Protein AF-A0AAP2YZ82-F1 (afdb_monomer)

Nearest PDB structures (foldseek):
  2k23-assembly1_A  TM=4.916E-01  e=3.530E+00  Rattus norvegicus
  4r03-assembly1_A  TM=3.200E-01  e=7.841E-01  Parabacteroides distasonis ATCC 8503
  3u9p-assembly1_C  TM=2.708E-01  e=2.775E+00  Mus musculus
  8tzb-assembly1_A  TM=1.579E-01  e=1.614E+00  Homo sapiens

Organism: NCBI:txid2979990

Solvent-accessible surface area (backbone atoms only — not comparable to full-atom values): 15572 Å² total; per-residue (Å²): 132,84,84,90,79,89,84,81,84,83,87,86,90,86,81,90,86,86,85,87,79,83,74,78,68,72,74,74,71,82,66,80,84,70,71,86,55,89,64,74,93,76,79,73,75,61,58,70,54,87,59,41,89,72,55,66,65,91,51,67,43,82,49,52,79,75,38,61,53,40,50,38,36,25,34,83,53,99,89,50,74,44,80,75,45,61,36,30,35,37,36,40,34,60,35,51,90,89,35,97,53,97,51,52,73,68,58,60,53,42,48,45,42,78,73,64,28,36,66,68,54,79,72,82,83,38,24,31,64,36,63,90,77,72,40,75,41,66,60,73,46,51,41,19,67,52,46,69,87,48,68,72,39,44,38,39,41,29,40,79,32,96,60,26,37,28,25,33,33,26,33,40,52,47,90,72,70,65,66,42,35,64,26,38,52,50,19,30,56,50,54,53,50,41,39,45,76,71,62,25,43,59,22,73,60,53,36,44,38,71,56,44,89,45,92,37,44,88,28,42,20,24,42,34,29,62,55,74,81,85,74,78,64,86,80,74,77,77,72,82,77,74,82,81,78,77,82,83,80,83,83,80,134

pLDDT: mean 73.83, std 23.27, range [28.27, 98.25]

Foldseek 3Di:
DDDDDDDDYDDDDDDDDDDDDPPPPPDQPPQPPPPPDPPPPDDFDAPDCVQVPQDDLVDAAADCLRGQEFQFKWDADPVGIDGDAGFAAKEFQCFGPPARDRGDVVNLVVLVVVSVWDQQADDDWIWTQANVVRDTDTFDTKTWSDRYDDAQIWMWTWDDGPRMITIQIFTRHDVPPPQAQCGRVVRQVVSQVSLVVVVKHKAHLRHANVPPPDRRHPRGHMYIGDDHPPPPPVPPPPPPPDPPPDDDDDDDD

Mean predicted aligned error: 14.14 Å

Secondary structure (DSSP, 8-state):
------------------------PPPPP--S--------TTSSPPP-GGG-TT--TTS----TTTSSS--EEEEEETTEEEEEEE--EEEETT-STT------HHHHHHHHHHTT-BS-------EEEETTTTEEEEP-EEEESSSS--TT-EEEEEEEETTEEEEEEEE---SSS---HHHHHHHHHHHHHHHHHTT-EEEEEEEE-S-TTSTT--SEEEEEEPPP--S--TTS---------PPP-----

Structure (mmCIF, N/CA/C/O backbone):
data_AF-A0AAP2YZ82-F1
#
_entry.id   AF-A0AAP2YZ82-F1
#
loop_
_atom_site.group_PDB
_atom_site.id
_atom_site.type_symbol
_atom_site.label_atom_id
_atom_site.label_alt_id
_atom_site.label_comp_id
_atom_site.label_asym_id
_atom_site.label_entity_id
_atom_site.label_seq_id
_atom_site.pdbx_PDB_ins_code
_atom_site.Cartn_x
_atom_site.Cartn_y
_atom_site.Cartn_z
_atom_site.occupancy
_atom_site.B_iso_or_equiv
_atom_site.auth_seq_id
_atom_site.auth_comp_id
_atom_site.auth_asym_id
_atom_site.auth_atom_id
_atom_site.pdbx_PDB_model_num
ATOM 1 N N . MET A 1 1 ? 8.352 26.298 61.832 1.00 34.22 1 MET A N 1
ATOM 2 C CA . MET A 1 1 ? 9.002 27.552 61.393 1.00 34.22 1 MET A CA 1
ATOM 3 C C . MET A 1 1 ? 9.917 27.231 60.221 1.00 34.22 1 MET A C 1
ATOM 5 O O . MET A 1 1 ? 10.708 26.316 60.372 1.00 34.22 1 MET A O 1
ATOM 9 N N . THR A 1 2 ? 9.739 27.954 59.100 1.00 36.00 2 THR A N 1
ATOM 10 C CA . THR A 1 2 ? 10.741 28.332 58.062 1.00 36.00 2 THR A CA 1
ATOM 11 C C . THR A 1 2 ? 11.681 27.239 57.520 1.00 36.00 2 THR A C 1
ATOM 13 O O . THR A 1 2 ? 12.483 26.696 58.255 1.00 36.00 2 THR A O 1
ATOM 16 N N . GLY A 1 3 ? 11.719 26.885 56.234 1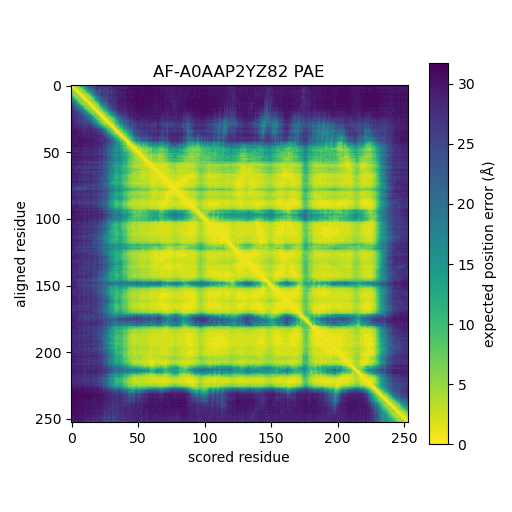.00 32.44 3 GLY A N 1
ATOM 17 C CA . GLY A 1 3 ? 11.516 27.701 55.039 1.00 32.44 3 GLY A CA 1
ATOM 18 C C . GLY A 1 3 ? 12.820 28.374 54.579 1.00 32.44 3 GLY A C 1
ATOM 19 O O . GLY A 1 3 ? 13.219 29.367 55.174 1.00 32.44 3 GLY A O 1
ATOM 20 N N . ARG A 1 4 ? 13.354 27.876 53.448 1.00 42.16 4 ARG A N 1
ATOM 21 C CA . ARG A 1 4 ? 14.239 28.524 52.447 1.00 42.16 4 ARG A CA 1
ATOM 22 C C . ARG A 1 4 ? 15.700 28.848 52.807 1.00 42.16 4 ARG A C 1
ATOM 24 O O . ARG A 1 4 ? 15.962 29.649 53.695 1.00 42.16 4 ARG A O 1
ATOM 31 N N . ARG A 1 5 ? 16.609 28.374 51.934 1.00 43.06 5 ARG A N 1
ATOM 32 C CA . ARG A 1 5 ? 17.622 29.124 51.132 1.00 43.06 5 ARG A CA 1
ATOM 33 C C . ARG A 1 5 ? 18.574 28.086 50.504 1.00 43.06 5 ARG A C 1
ATOM 35 O O . ARG A 1 5 ? 19.310 27.432 51.221 1.00 43.06 5 ARG A O 1
ATOM 42 N N . SER A 1 6 ? 18.392 27.698 49.238 1.00 43.75 6 SER A N 1
ATOM 43 C CA . SER A 1 6 ? 19.012 28.324 48.054 1.00 43.75 6 SER A CA 1
ATOM 44 C C . SER A 1 6 ? 20.484 28.658 48.270 1.00 43.75 6 SER A C 1
ATOM 46 O O . SER A 1 6 ? 20.749 29.653 48.935 1.00 43.75 6 SER A O 1
ATOM 48 N N . PHE A 1 7 ? 21.397 27.939 47.613 1.00 41.47 7 PHE A N 1
ATOM 49 C CA . PHE A 1 7 ? 22.525 28.593 46.954 1.00 41.47 7 PHE A CA 1
ATOM 50 C C . PHE A 1 7 ? 22.971 27.820 45.709 1.00 41.47 7 PHE A C 1
ATOM 52 O O . PHE A 1 7 ? 23.105 26.601 45.705 1.00 41.47 7 PHE A O 1
ATOM 59 N N . LEU A 1 8 ? 23.106 28.611 44.652 1.00 41.84 8 LEU A N 1
ATOM 60 C CA . LEU A 1 8 ? 23.559 28.307 43.310 1.00 41.84 8 LEU A CA 1
ATOM 61 C C . LEU A 1 8 ? 24.972 27.715 43.282 1.00 41.84 8 LEU A C 1
ATOM 63 O O . LEU A 1 8 ? 25.836 28.150 44.035 1.00 41.84 8 LEU A O 1
ATOM 67 N N . GLY A 1 9 ? 25.216 26.911 42.250 1.00 32.97 9 GLY A N 1
ATOM 68 C CA . GLY A 1 9 ? 26.179 27.346 41.243 1.00 32.97 9 GLY A CA 1
ATOM 69 C C . GLY A 1 9 ? 27.567 26.713 41.275 1.00 32.97 9 GLY A C 1
ATOM 70 O O . GLY A 1 9 ? 28.401 27.053 42.103 1.00 32.97 9 GLY A O 1
ATOM 71 N N . THR A 1 10 ? 27.820 25.974 40.190 1.00 36.16 10 THR A N 1
ATOM 72 C CA . THR A 1 10 ? 28.977 26.196 39.302 1.00 36.16 10 THR A CA 1
ATOM 73 C C . THR A 1 10 ? 30.220 25.320 39.518 1.00 36.16 10 THR A C 1
ATOM 75 O O . THR A 1 10 ? 31.075 25.598 40.344 1.00 36.16 10 THR A O 1
ATOM 78 N N . LEU A 1 11 ? 30.306 24.324 38.621 1.00 40.09 11 LEU A N 1
ATOM 79 C CA . LEU A 1 11 ? 31.462 23.884 37.819 1.00 40.09 11 LEU A CA 1
ATOM 80 C C . LEU A 1 11 ? 32.771 23.436 38.504 1.00 40.09 11 LEU A C 1
ATOM 82 O O . LEU A 1 11 ? 33.537 24.233 39.029 1.00 40.09 11 LEU A O 1
ATOM 86 N N . ALA A 1 12 ? 33.093 22.170 38.212 1.00 31.16 12 ALA A N 1
ATOM 87 C CA . ALA A 1 12 ? 34.272 21.732 37.448 1.00 31.16 12 ALA A CA 1
ATOM 88 C C . ALA A 1 12 ? 35.245 20.765 38.148 1.00 31.16 12 ALA A C 1
ATOM 90 O O . ALA A 1 12 ? 35.825 21.052 39.187 1.00 31.16 12 ALA A O 1
ATOM 91 N N . ALA A 1 13 ? 35.505 19.693 37.389 1.00 34.75 13 ALA A N 1
ATOM 92 C CA . ALA A 1 13 ? 36.796 19.044 37.165 1.00 34.75 13 ALA A CA 1
ATOM 93 C C . ALA A 1 13 ? 37.303 18.001 38.176 1.00 34.75 13 ALA A C 1
ATOM 95 O O . ALA A 1 13 ? 37.946 18.325 39.165 1.00 34.75 13 ALA A O 1
ATOM 96 N N . ALA A 1 14 ? 37.098 16.732 37.798 1.00 34.41 14 ALA A N 1
ATOM 97 C CA . ALA A 1 14 ? 38.060 15.614 37.744 1.00 34.41 14 ALA A CA 1
ATOM 98 C C . ALA A 1 14 ? 37.236 14.317 37.860 1.00 34.41 14 ALA A C 1
ATOM 100 O O . ALA A 1 14 ? 36.473 14.169 38.800 1.00 34.41 14 ALA A O 1
ATOM 101 N N . GLY A 1 15 ? 37.258 13.329 36.976 1.00 28.27 15 GLY A N 1
ATOM 102 C CA . GLY A 1 15 ? 38.142 12.998 35.878 1.00 28.27 15 GLY A CA 1
ATOM 103 C C . GLY A 1 15 ? 38.132 11.468 35.753 1.00 28.27 15 GLY A C 1
ATOM 104 O O . GLY A 1 15 ? 38.163 10.775 36.763 1.00 28.27 15 GLY A O 1
ATOM 105 N N . VAL A 1 16 ? 38.173 10.995 34.506 1.00 34.25 16 VAL A N 1
ATOM 106 C CA . VAL A 1 16 ? 38.742 9.708 34.064 1.00 34.25 16 VAL A CA 1
ATOM 107 C C . VAL A 1 16 ? 37.822 8.469 33.974 1.00 34.25 16 VAL A C 1
ATOM 109 O O . VAL A 1 16 ? 37.406 7.872 34.958 1.00 34.25 16 VAL A O 1
ATOM 112 N N . ALA A 1 17 ? 37.698 8.046 32.707 1.00 34.47 17 ALA A N 1
ATOM 113 C CA . ALA A 1 17 ? 37.643 6.685 32.162 1.00 34.47 17 ALA A CA 1
ATOM 114 C C . ALA A 1 17 ? 36.318 5.907 32.146 1.00 34.47 17 ALA A C 1
ATOM 116 O O . ALA A 1 17 ? 36.051 5.041 32.972 1.00 34.47 17 ALA A O 1
ATOM 117 N N . THR A 1 18 ? 35.610 6.037 31.023 1.00 36.56 18 THR A N 1
ATOM 118 C CA . THR A 1 18 ? 35.107 4.850 30.311 1.00 36.56 18 THR A CA 1
ATOM 119 C C . THR A 1 18 ? 35.173 5.115 28.808 1.00 36.56 18 THR A C 1
ATOM 121 O O . THR A 1 18 ? 34.218 5.540 28.170 1.00 36.56 18 THR A O 1
ATOM 124 N N . ALA A 1 19 ? 36.370 4.939 28.252 1.00 37.16 19 ALA A N 1
ATOM 125 C CA . ALA A 1 19 ? 36.554 4.771 26.820 1.00 37.16 19 ALA A CA 1
ATOM 126 C C . ALA A 1 19 ? 36.469 3.273 26.530 1.00 37.16 19 ALA A C 1
ATOM 128 O O . ALA A 1 19 ? 37.290 2.525 27.053 1.00 37.16 19 ALA A O 1
ATOM 129 N N . THR A 1 20 ? 35.473 2.855 25.750 1.00 38.62 20 THR A N 1
ATOM 130 C CA . THR A 1 20 ? 35.549 1.906 24.616 1.00 38.62 20 THR A CA 1
ATOM 131 C C . THR A 1 20 ? 34.175 1.289 24.382 1.00 38.62 20 THR A C 1
ATOM 133 O O . THR A 1 20 ? 33.732 0.385 25.077 1.00 38.62 20 THR A O 1
ATOM 136 N N . GLY A 1 21 ? 33.488 1.841 23.392 1.00 35.50 21 GLY A N 1
ATOM 137 C CA . GLY A 1 21 ? 32.182 1.389 22.936 1.00 35.50 21 GLY A CA 1
ATOM 138 C C . GLY A 1 21 ? 31.619 2.328 21.878 1.00 35.50 21 GLY A C 1
ATOM 139 O O . GLY A 1 21 ? 30.418 2.555 21.843 1.00 35.50 21 GLY A O 1
ATOM 140 N N . LEU A 1 22 ? 32.483 2.928 21.047 1.00 34.12 22 LEU A N 1
ATOM 141 C CA . LEU A 1 22 ? 32.038 3.461 19.765 1.00 34.12 22 LEU A CA 1
ATOM 142 C C . LEU A 1 22 ? 31.702 2.232 18.929 1.00 34.12 22 LEU A C 1
ATOM 144 O O . LEU A 1 22 ? 32.573 1.653 18.283 1.00 34.12 22 LEU A O 1
ATOM 148 N N . VAL A 1 23 ? 30.449 1.789 19.021 1.00 39.12 23 VAL A N 1
ATOM 149 C CA . VAL A 1 23 ? 29.853 1.004 17.951 1.00 39.12 23 VAL A CA 1
ATOM 150 C C . VAL A 1 23 ? 30.022 1.881 16.722 1.00 39.12 23 VAL A C 1
ATOM 152 O O . VAL A 1 23 ? 29.440 2.962 16.633 1.00 39.12 23 VAL A O 1
ATOM 155 N N . VAL A 1 24 ? 30.920 1.466 15.834 1.00 37.31 24 VAL A N 1
ATOM 156 C CA . VAL A 1 24 ? 30.952 1.964 14.467 1.00 37.31 24 VAL A CA 1
ATOM 157 C C . VAL A 1 24 ? 29.633 1.490 13.884 1.00 37.31 24 VAL A C 1
ATOM 159 O O . VAL A 1 24 ? 29.527 0.367 13.403 1.00 37.31 24 VAL A O 1
ATOM 162 N N . VAL A 1 25 ? 28.593 2.304 14.053 1.00 41.84 25 VAL A N 1
ATOM 163 C CA . VAL A 1 25 ? 27.380 2.157 13.267 1.00 41.84 25 VAL A CA 1
ATOM 164 C C . VAL A 1 25 ? 27.863 2.409 11.844 1.00 41.84 25 VAL A C 1
ATOM 166 O O . VAL A 1 25 ? 28.425 3.486 11.603 1.00 41.84 25 VAL A O 1
ATOM 169 N N . PRO A 1 26 ? 27.789 1.418 10.938 1.00 37.50 26 PRO A N 1
ATOM 170 C CA . PRO A 1 26 ? 28.090 1.679 9.545 1.00 37.50 26 PRO A CA 1
ATOM 171 C C . PRO A 1 26 ? 27.241 2.877 9.135 1.00 37.50 26 PRO A C 1
ATOM 173 O O . PRO A 1 26 ? 26.061 2.952 9.486 1.00 37.50 26 PRO A O 1
ATOM 176 N N . SER A 1 27 ? 27.862 3.855 8.477 1.00 37.25 27 SER A N 1
ATOM 177 C CA . SER A 1 27 ? 27.092 4.913 7.839 1.00 37.25 27 SER A CA 1
ATOM 178 C C . SER A 1 27 ? 25.991 4.233 7.029 1.00 37.25 27 SER A C 1
ATOM 180 O O . SER A 1 27 ? 26.299 3.238 6.360 1.00 37.25 27 SER A O 1
ATOM 182 N N . PRO A 1 28 ? 24.731 4.691 7.134 1.00 42.34 28 PRO A N 1
ATOM 183 C CA . PRO A 1 28 ? 23.692 4.151 6.280 1.00 42.34 28 PRO A CA 1
ATOM 184 C C . PRO A 1 28 ? 24.204 4.216 4.835 1.00 42.34 28 PRO A C 1
ATOM 186 O O . PRO A 1 28 ? 24.928 5.169 4.503 1.00 42.34 28 PRO A O 1
ATOM 189 N N . PRO A 1 29 ? 23.913 3.199 4.005 1.00 38.22 29 PRO A N 1
ATOM 190 C CA . PRO A 1 29 ? 24.170 3.321 2.578 1.00 38.22 29 PRO A CA 1
ATOM 191 C C . PRO A 1 29 ? 23.594 4.658 2.108 1.00 38.22 29 PRO A C 1
ATOM 193 O O . PRO A 1 29 ? 22.609 5.138 2.676 1.00 38.22 29 PRO 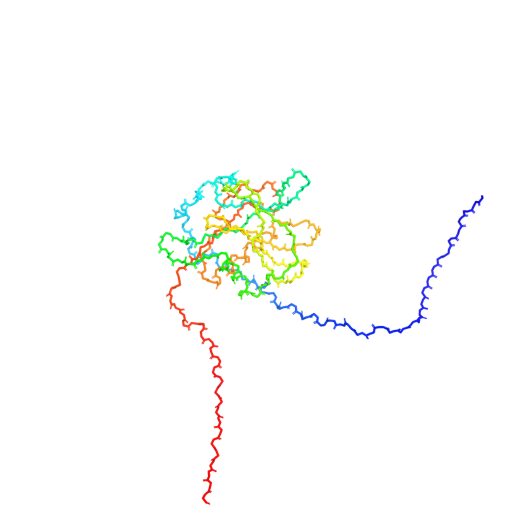A O 1
ATOM 196 N N . GLU A 1 30 ? 24.240 5.292 1.128 1.00 35.28 30 GLU A N 1
ATOM 197 C CA . GLU A 1 30 ? 23.652 6.471 0.497 1.00 35.28 30 GLU A CA 1
ATOM 198 C C . GLU A 1 30 ? 22.216 6.106 0.129 1.00 35.28 30 GLU A C 1
ATOM 200 O O . GLU A 1 30 ? 22.001 5.155 -0.626 1.00 35.28 30 GLU A O 1
ATOM 205 N N . SER A 1 31 ? 21.244 6.788 0.748 1.00 40.78 31 SER A N 1
ATOM 206 C CA . SER A 1 31 ? 19.843 6.556 0.438 1.00 40.78 31 SER A CA 1
ATOM 207 C C . SER A 1 31 ? 19.713 6.631 -1.080 1.00 40.78 31 SER A C 1
ATOM 209 O O . SER A 1 31 ? 20.159 7.625 -1.667 1.00 40.78 31 SER A O 1
ATOM 211 N N . PRO A 1 32 ? 19.056 5.666 -1.742 1.00 39.53 32 PRO A N 1
ATOM 212 C CA . PRO A 1 32 ? 18.717 5.822 -3.153 1.00 39.53 32 PRO A CA 1
ATOM 213 C C . PRO A 1 32 ? 17.815 7.055 -3.391 1.00 39.53 32 PRO A C 1
ATOM 215 O O . PRO A 1 32 ? 17.584 7.468 -4.525 1.00 39.53 32 PRO A O 1
ATOM 218 N N . ALA A 1 33 ? 17.373 7.736 -2.328 1.00 42.00 33 ALA A N 1
ATOM 219 C CA . ALA A 1 33 ? 16.713 9.031 -2.327 1.00 42.00 33 ALA A CA 1
ATOM 220 C C . ALA A 1 33 ? 17.620 10.220 -2.724 1.00 42.00 33 ALA A C 1
ATOM 222 O O . ALA A 1 33 ? 17.626 11.274 -2.094 1.00 42.00 33 ALA A O 1
ATOM 223 N N . THR A 1 34 ? 18.311 10.125 -3.853 1.00 38.09 34 THR A N 1
ATOM 224 C CA . THR A 1 34 ? 18.310 11.251 -4.791 1.00 38.09 34 THR A CA 1
ATOM 225 C C . THR A 1 34 ? 17.826 10.740 -6.137 1.00 38.09 34 THR A C 1
ATOM 227 O O . THR A 1 34 ? 18.507 10.835 -7.150 1.00 38.09 34 THR A O 1
ATOM 230 N N . VAL A 1 35 ? 16.566 10.305 -6.179 1.00 40.91 35 VAL A N 1
ATOM 231 C CA . VAL A 1 35 ? 15.755 10.520 -7.381 1.00 40.91 35 VAL A CA 1
ATOM 232 C C . VAL A 1 35 ? 15.487 12.033 -7.471 1.00 40.91 35 VAL A C 1
ATOM 234 O O . VAL A 1 35 ? 14.369 12.503 -7.300 1.00 40.91 35 VAL A O 1
ATOM 237 N N . SER A 1 36 ? 16.547 12.828 -7.693 1.00 33.84 36 SER A N 1
ATOM 238 C CA . SER A 1 36 ? 16.452 14.121 -8.382 1.00 33.84 36 SER A CA 1
ATOM 239 C C . SER A 1 36 ? 16.332 13.797 -9.862 1.00 33.84 36 SER A C 1
ATOM 241 O O . SER A 1 36 ? 17.226 14.040 -10.664 1.00 33.84 36 SER A O 1
ATOM 243 N N . GLY A 1 37 ? 15.241 13.130 -10.195 1.00 34.59 37 GLY A N 1
ATOM 244 C CA . GLY A 1 37 ? 14.858 12.817 -11.546 1.00 34.59 37 GLY A CA 1
ATOM 245 C C . GLY A 1 37 ? 13.442 13.308 -11.658 1.00 34.59 37 GLY A C 1
ATOM 246 O O . GLY A 1 37 ? 12.531 12.699 -11.104 1.00 34.59 37 GLY A O 1
ATOM 247 N N . THR A 1 38 ? 13.269 14.426 -12.352 1.00 35.91 38 THR A N 1
ATOM 248 C CA . THR A 1 38 ? 12.054 14.710 -13.108 1.00 35.91 38 THR A CA 1
ATOM 249 C C . THR A 1 38 ? 11.862 13.487 -14.002 1.00 35.91 38 THR A C 1
ATOM 251 O O . THR A 1 38 ? 12.434 13.400 -15.084 1.00 35.91 38 THR A O 1
ATOM 254 N N . THR A 1 39 ? 11.240 12.447 -13.452 1.00 43.47 39 THR A N 1
ATOM 255 C CA . THR A 1 39 ? 11.056 11.186 -14.152 1.00 43.47 39 THR A CA 1
ATOM 256 C C . THR A 1 39 ? 9.948 11.507 -15.121 1.00 43.47 39 THR A C 1
ATOM 258 O O . THR A 1 39 ? 8.834 11.797 -14.685 1.00 43.47 39 THR A O 1
ATOM 261 N N . ASP A 1 40 ? 10.333 11.612 -16.388 1.00 43.56 40 ASP A N 1
ATOM 262 C CA . ASP A 1 40 ? 9.475 11.927 -17.518 1.00 43.56 40 ASP A CA 1
ATOM 263 C C . ASP A 1 40 ? 8.123 11.231 -17.322 1.00 43.56 40 ASP A C 1
ATOM 265 O O . ASP A 1 40 ? 8.051 10.007 -17.212 1.00 43.56 40 ASP A O 1
ATOM 269 N N . GLU A 1 41 ? 7.069 12.023 -17.147 1.00 47.94 41 GLU A N 1
ATOM 270 C CA . GLU A 1 41 ? 5.784 11.615 -16.563 1.00 47.94 41 GLU A CA 1
ATOM 271 C C . GLU A 1 41 ? 4.977 10.662 -17.475 1.00 47.94 41 GLU A C 1
ATOM 273 O O . GLU A 1 41 ? 3.798 10.435 -17.240 1.00 47.94 41 GLU A O 1
ATOM 278 N N . SER A 1 42 ? 5.566 10.146 -18.560 1.00 46.91 42 SER A N 1
ATOM 279 C CA . SER A 1 42 ? 4.797 9.857 -19.773 1.00 46.91 42 SER A CA 1
ATOM 280 C C . SER A 1 42 ? 5.318 8.728 -20.680 1.00 46.91 42 SER A C 1
ATOM 282 O O . SER A 1 42 ? 4.914 8.691 -21.843 1.00 46.91 42 SER A O 1
ATOM 284 N N . THR A 1 43 ? 6.195 7.817 -20.248 1.00 48.16 43 THR A N 1
ATOM 285 C CA . THR A 1 43 ? 6.675 6.761 -21.178 1.00 48.16 43 THR A CA 1
ATOM 286 C C . THR A 1 43 ? 6.079 5.373 -20.980 1.00 48.16 43 THR A C 1
ATOM 288 O O . THR A 1 43 ? 5.894 4.690 -21.986 1.00 48.16 43 THR A O 1
ATOM 291 N N . ASP A 1 44 ? 5.670 4.993 -19.770 1.00 52.97 44 ASP A N 1
ATOM 292 C CA . ASP A 1 44 ? 4.971 3.719 -19.579 1.00 52.97 44 ASP A CA 1
ATOM 293 C C . ASP A 1 44 ? 3.461 3.915 -19.756 1.00 52.97 44 ASP A C 1
ATOM 295 O O . ASP A 1 44 ? 2.885 4.810 -19.124 1.00 52.97 44 ASP A O 1
ATOM 299 N N . PRO A 1 45 ? 2.794 3.125 -20.620 1.00 56.19 45 PRO A N 1
ATOM 300 C CA . PRO A 1 45 ? 1.345 3.176 -20.715 1.00 56.19 45 PRO A CA 1
ATOM 301 C C . PRO A 1 45 ? 0.749 2.847 -19.336 1.00 56.19 45 PR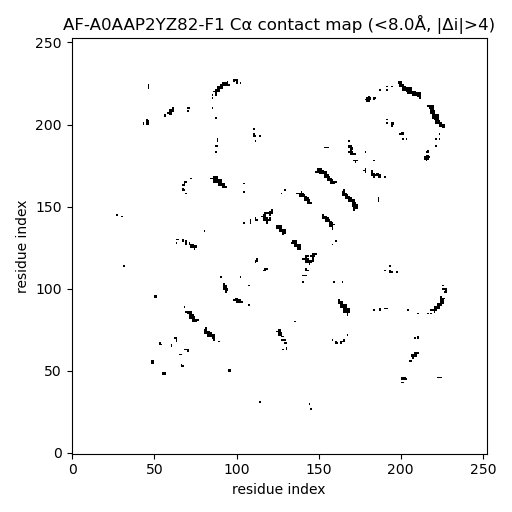O A C 1
ATOM 303 O O . PRO A 1 45 ? 1.202 1.894 -18.694 1.00 56.19 45 PRO A O 1
ATOM 306 N N . PRO A 1 46 ? -0.240 3.626 -18.856 1.00 63.56 46 PRO A N 1
ATOM 307 C CA . PRO A 1 46 ? -0.920 3.297 -17.616 1.00 63.56 46 PRO A CA 1
ATOM 308 C C . PRO A 1 46 ? -1.523 1.907 -17.759 1.00 63.56 46 PRO A C 1
ATOM 310 O O . PRO A 1 46 ? -1.987 1.522 -18.836 1.00 63.56 46 PRO A O 1
ATOM 313 N N . VAL A 1 47 ? -1.517 1.160 -16.667 1.00 68.69 47 VAL A N 1
ATOM 314 C CA . VAL A 1 47 ? -2.175 -0.128 -16.646 1.00 68.69 47 VAL A CA 1
ATOM 315 C C . VAL A 1 47 ? -3.674 0.032 -16.851 1.00 68.69 47 VAL A C 1
ATOM 317 O O . VAL A 1 47 ? -4.305 0.871 -16.200 1.00 68.69 47 VAL A O 1
ATOM 320 N N . ASP A 1 48 ? -4.214 -0.733 -17.804 1.00 72.00 48 ASP A N 1
ATOM 321 C CA . ASP A 1 48 ? -5.625 -0.678 -18.174 1.00 72.00 48 ASP A CA 1
ATOM 322 C C . ASP A 1 48 ? -6.470 -1.321 -17.076 1.00 72.00 48 ASP A C 1
ATOM 324 O O . ASP A 1 48 ? -6.609 -2.539 -16.981 1.00 72.00 48 ASP A O 1
ATOM 328 N N . LEU A 1 49 ? -7.041 -0.470 -16.226 1.00 73.38 49 LEU A N 1
ATOM 329 C CA . LEU A 1 49 ? -7.876 -0.888 -15.107 1.00 73.38 49 LEU A CA 1
ATOM 330 C C . LEU A 1 49 ? -9.177 -1.578 -15.537 1.00 73.38 49 LEU A C 1
ATOM 332 O O . LEU A 1 49 ? -9.840 -2.162 -14.685 1.00 73.38 49 LEU A O 1
ATOM 336 N N . ALA A 1 50 ? -9.538 -1.567 -16.827 1.00 69.81 50 ALA A N 1
ATOM 337 C CA . ALA A 1 50 ? -10.690 -2.314 -17.326 1.00 69.81 50 ALA A CA 1
ATOM 338 C C . ALA A 1 50 ? -10.548 -3.836 -17.134 1.00 69.81 50 ALA A C 1
ATOM 340 O O . ALA A 1 50 ? -11.559 -4.524 -16.987 1.00 69.81 50 ALA A O 1
ATOM 341 N N . ASP A 1 51 ? -9.315 -4.348 -17.082 1.00 67.81 51 ASP A N 1
ATOM 342 C CA . ASP A 1 51 ? -9.039 -5.776 -16.882 1.00 67.81 51 ASP A CA 1
ATOM 343 C C . ASP A 1 51 ? -9.041 -6.185 -15.398 1.00 67.81 51 ASP A C 1
ATOM 345 O O . ASP A 1 51 ? -8.992 -7.372 -15.059 1.00 67.81 51 ASP A O 1
ATOM 349 N N . ALA A 1 52 ? -9.149 -5.216 -14.485 1.00 73.31 52 ALA A N 1
ATOM 350 C CA . ALA A 1 52 ? -9.191 -5.457 -13.052 1.00 73.31 52 ALA A CA 1
ATOM 351 C C . ALA A 1 52 ? -10.575 -5.959 -12.609 1.00 73.31 52 ALA A C 1
ATOM 353 O O . ALA A 1 52 ? -11.398 -5.217 -12.084 1.00 73.31 52 ALA A O 1
ATOM 354 N N . SER A 1 53 ? -10.843 -7.256 -12.775 1.00 72.12 53 SER A N 1
ATOM 355 C CA . SER A 1 53 ? -12.151 -7.850 -12.424 1.00 72.12 53 SER A CA 1
ATOM 356 C C . SER A 1 53 ? -12.572 -7.702 -10.948 1.00 72.12 53 SER A C 1
ATOM 358 O O . SER A 1 53 ? -13.736 -7.928 -10.614 1.00 72.12 53 SER A O 1
ATOM 360 N N . TRP A 1 54 ? -11.643 -7.322 -10.069 1.00 74.12 54 TRP A N 1
ATOM 361 C CA . TRP A 1 54 ? -11.838 -7.174 -8.628 1.00 74.12 54 TRP A CA 1
ATOM 362 C C . TRP A 1 54 ? -12.266 -5.762 -8.187 1.00 74.12 54 TRP A C 1
ATOM 364 O O . TRP A 1 54 ? -12.616 -5.598 -7.016 1.00 74.12 54 TRP A O 1
ATOM 374 N N . PHE A 1 55 ? -12.288 -4.753 -9.075 1.00 79.06 55 PHE A N 1
ATOM 375 C CA . PHE A 1 55 ? -12.821 -3.422 -8.746 1.00 79.06 55 PHE A CA 1
ATOM 376 C C . PHE A 1 55 ? -13.266 -2.602 -9.973 1.00 79.06 55 PHE A C 1
ATOM 378 O O . PHE A 1 55 ? -12.783 -2.791 -11.081 1.00 79.06 55 PHE A O 1
ATOM 385 N N . ASP A 1 56 ? -14.178 -1.647 -9.764 1.00 80.75 56 ASP A N 1
ATOM 386 C CA . ASP A 1 56 ? -14.574 -0.663 -10.780 1.00 80.75 56 ASP A CA 1
ATOM 387 C C . ASP A 1 56 ? -13.786 0.637 -10.582 1.00 80.75 56 ASP A C 1
ATOM 389 O O . ASP A 1 56 ? -14.092 1.432 -9.695 1.00 80.75 56 ASP A O 1
ATOM 393 N N . ALA A 1 57 ? -12.783 0.871 -11.431 1.00 75.69 57 ALA A N 1
ATOM 394 C CA . ALA A 1 57 ? -11.937 2.064 -11.374 1.00 75.69 57 ALA A CA 1
ATOM 395 C C . ALA A 1 57 ? -12.664 3.385 -11.674 1.00 75.69 57 ALA A C 1
ATOM 397 O O . ALA A 1 57 ? -12.083 4.457 -11.512 1.00 75.69 57 ALA A O 1
ATOM 398 N N . THR A 1 58 ? -13.915 3.342 -12.142 1.00 79.88 58 THR A N 1
ATOM 399 C CA . THR A 1 58 ? -14.679 4.552 -12.471 1.00 79.88 58 THR A CA 1
ATOM 400 C C . THR A 1 58 ? -15.411 5.149 -11.274 1.00 79.88 58 THR A C 1
ATOM 402 O O . THR A 1 58 ? -15.914 6.271 -11.377 1.00 79.88 58 THR A O 1
ATOM 405 N N . GLN A 1 59 ? -15.497 4.418 -10.159 1.00 85.38 59 GLN A N 1
ATOM 406 C CA . GLN A 1 59 ? -16.198 4.843 -8.952 1.00 85.38 59 GLN A CA 1
ATOM 407 C C . GLN A 1 59 ? -15.250 4.865 -7.746 1.00 85.38 59 GLN A C 1
ATOM 409 O O . GLN A 1 59 ? -14.394 3.988 -7.626 1.00 85.38 59 GLN A O 1
ATOM 414 N N . PRO A 1 60 ? -15.417 5.822 -6.817 1.00 88.62 60 PRO A N 1
ATOM 415 C CA . PRO A 1 60 ? -14.704 5.791 -5.549 1.00 88.62 60 PRO A CA 1
ATOM 416 C C . PRO A 1 60 ? -15.054 4.545 -4.732 1.00 88.62 60 PRO A C 1
ATOM 418 O O . PRO A 1 60 ? -16.212 4.117 -4.681 1.00 88.62 60 PRO A O 1
ATOM 421 N N . ILE A 1 61 ? -14.065 4.005 -4.027 1.00 90.19 61 ILE A N 1
ATOM 422 C CA . ILE A 1 61 ? -14.245 2.901 -3.089 1.00 90.19 61 ILE A CA 1
ATOM 423 C C . ILE A 1 61 ? -14.576 3.500 -1.723 1.00 90.19 61 ILE A C 1
ATOM 425 O O . ILE A 1 61 ? -13.694 3.891 -0.965 1.00 90.19 61 ILE A O 1
ATOM 429 N N . THR A 1 62 ? -15.867 3.575 -1.403 1.00 89.62 62 THR A N 1
ATOM 430 C CA . THR A 1 62 ? -16.365 4.210 -0.169 1.00 89.62 62 THR A CA 1
ATOM 431 C C . THR A 1 62 ? -16.578 3.233 0.989 1.00 89.62 62 THR A C 1
ATOM 433 O O . THR A 1 62 ? -16.963 3.652 2.082 1.00 89.62 62 THR A O 1
ATOM 436 N N . ASP A 1 63 ? -16.360 1.936 0.768 1.00 89.19 63 ASP A N 1
ATOM 437 C CA . ASP A 1 63 ? -16.642 0.860 1.721 1.00 89.19 63 ASP A CA 1
ATOM 438 C C . ASP A 1 63 ? -15.555 -0.226 1.640 1.00 89.19 63 ASP A C 1
ATOM 440 O O . ASP A 1 63 ? -15.235 -0.697 0.549 1.00 89.19 63 ASP A O 1
ATOM 444 N N . GLU A 1 64 ? -14.975 -0.608 2.784 1.00 88.56 64 GLU A N 1
ATOM 445 C CA . GLU A 1 64 ? -13.955 -1.671 2.851 1.00 88.56 64 GLU A CA 1
ATOM 446 C C . GLU A 1 64 ? -14.561 -3.058 2.587 1.00 88.56 64 GLU A C 1
ATOM 448 O O . GLU A 1 64 ? -13.854 -3.963 2.157 1.00 88.56 64 GLU A O 1
ATOM 453 N N . ASP A 1 65 ? -15.879 -3.219 2.744 1.00 92.12 65 ASP A N 1
ATOM 454 C CA . ASP A 1 65 ? -16.574 -4.467 2.419 1.00 92.12 65 ASP A CA 1
ATOM 455 C C . ASP A 1 65 ? -16.861 -4.629 0.919 1.00 92.12 65 ASP A C 1
ATOM 457 O O . ASP A 1 65 ? -17.351 -5.679 0.495 1.00 92.12 65 ASP A O 1
ATOM 461 N N . ALA A 1 66 ? -16.592 -3.611 0.093 1.00 89.44 66 ALA A N 1
ATOM 462 C CA . ALA A 1 66 ? -16.893 -3.644 -1.339 1.00 89.44 66 ALA A CA 1
ATOM 463 C C . ALA A 1 66 ? -15.781 -4.294 -2.176 1.00 89.44 66 ALA A C 1
ATOM 465 O O . ALA A 1 66 ? -16.068 -4.912 -3.204 1.00 89.44 66 ALA A O 1
ATOM 466 N N . THR A 1 67 ? -14.527 -4.185 -1.737 1.00 92.31 67 THR A N 1
ATOM 467 C CA . THR A 1 67 ? -13.339 -4.570 -2.517 1.00 92.31 67 THR A CA 1
ATOM 468 C C . THR A 1 67 ? -12.337 -5.316 -1.644 1.00 92.31 67 THR A C 1
ATOM 470 O O . THR A 1 67 ? -12.352 -5.113 -0.435 1.00 92.31 67 THR A O 1
ATOM 473 N N . PRO A 1 68 ? -11.429 -6.121 -2.216 1.00 93.88 68 PRO A N 1
ATOM 474 C CA . PRO A 1 68 ? -10.343 -6.733 -1.445 1.00 93.88 68 PRO A CA 1
ATOM 475 C C . PRO A 1 68 ? -9.256 -5.730 -1.004 1.00 93.88 68 PRO A C 1
ATOM 477 O O . PRO A 1 68 ? -8.277 -6.107 -0.370 1.00 93.88 68 PRO A O 1
ATOM 480 N N . ILE A 1 69 ? -9.390 -4.445 -1.344 1.00 94.12 69 ILE A N 1
ATOM 481 C CA . ILE A 1 69 ? -8.434 -3.405 -0.964 1.00 94.12 69 ILE A CA 1
ATOM 482 C C . ILE A 1 69 ? -8.727 -2.935 0.462 1.00 94.12 69 ILE A C 1
ATOM 484 O O . ILE A 1 69 ? -9.830 -2.468 0.754 1.00 94.12 69 ILE A O 1
ATOM 488 N N . ALA A 1 70 ? -7.716 -2.948 1.328 1.00 94.12 70 ALA A N 1
ATOM 489 C CA . ALA A 1 70 ? -7.789 -2.213 2.584 1.00 94.12 70 ALA A CA 1
ATOM 490 C C . ALA A 1 70 ? -7.800 -0.704 2.299 1.00 94.12 70 ALA A C 1
ATOM 492 O O . ALA A 1 70 ? -6.934 -0.203 1.585 1.00 94.12 70 ALA A O 1
ATOM 493 N N . ARG A 1 71 ? -8.737 0.061 2.869 1.00 92.75 71 ARG A N 1
ATOM 494 C CA . ARG A 1 71 ? -8.749 1.526 2.685 1.00 92.75 71 ARG A CA 1
ATOM 495 C C . ARG A 1 71 ? -7.868 2.218 3.713 1.00 92.75 71 ARG A C 1
ATOM 497 O O . ARG A 1 71 ? -7.252 3.243 3.405 1.00 92.75 71 ARG A O 1
ATOM 504 N N . TYR A 1 72 ? -7.794 1.654 4.918 1.00 92.81 72 TYR A N 1
ATOM 505 C CA . TYR A 1 72 ? -7.001 2.188 6.016 1.00 92.81 72 TYR A CA 1
ATOM 506 C C . TYR A 1 72 ? -6.133 1.140 6.706 1.00 92.81 72 TYR A C 1
ATOM 508 O O . TYR A 1 72 ? -6.468 -0.033 6.849 1.00 92.81 72 TYR A O 1
ATOM 516 N N . GLN A 1 73 ? -5.043 1.645 7.264 1.00 92.94 73 GLN A N 1
ATOM 517 C CA . GLN A 1 73 ? -4.322 1.034 8.358 1.00 92.94 73 GLN A CA 1
ATOM 518 C C . GLN A 1 73 ? -4.980 1.400 9.694 1.00 92.94 73 GLN A C 1
ATOM 520 O O . GLN A 1 73 ? -5.171 2.578 10.014 1.00 92.94 73 GLN A O 1
ATOM 525 N N . TYR A 1 74 ? -5.175 0.407 10.550 1.00 94.44 74 TYR A N 1
ATOM 526 C CA . TYR A 1 74 ? -5.779 0.527 11.868 1.00 94.44 74 TYR A CA 1
ATOM 527 C C . TYR A 1 74 ? -4.790 0.253 13.003 1.00 94.44 74 TYR A C 1
ATOM 529 O O . TYR A 1 74 ? -3.864 -0.555 12.891 1.00 94.44 74 TYR A O 1
ATOM 537 N N . LYS A 1 75 ? -5.027 0.892 14.150 1.00 94.94 75 LYS A N 1
ATOM 538 C CA . LYS A 1 75 ? -4.444 0.501 15.444 1.00 94.94 75 LYS A CA 1
ATOM 539 C C . LYS A 1 75 ? -5.535 -0.098 16.327 1.00 94.94 75 LYS A C 1
ATOM 541 O O . LYS A 1 75 ? -6.673 0.365 16.297 1.00 94.94 75 LYS A O 1
ATOM 546 N N . ALA A 1 76 ? -5.170 -1.068 17.157 1.00 95.62 76 ALA A N 1
ATOM 547 C CA . ALA A 1 76 ? -6.048 -1.535 18.222 1.00 95.62 76 ALA A CA 1
ATOM 548 C C . ALA A 1 76 ? -6.160 -0.475 19.333 1.00 95.62 76 ALA A C 1
ATOM 550 O O . ALA A 1 76 ? -5.185 0.205 19.668 1.00 95.62 76 ALA A O 1
ATOM 551 N N . THR A 1 77 ? -7.343 -0.361 19.920 1.00 95.81 77 THR A N 1
ATOM 552 C CA . THR A 1 77 ? -7.654 0.474 21.083 1.00 95.81 77 THR A CA 1
ATOM 553 C C . THR A 1 77 ? -8.372 -0.355 22.143 1.00 95.81 77 THR A C 1
ATOM 555 O O . THR A 1 77 ? -8.691 -1.523 21.929 1.00 95.81 77 THR A O 1
ATOM 558 N N . GLU A 1 78 ? -8.647 0.234 23.307 1.00 94.62 78 GLU A N 1
ATOM 559 C CA . GLU A 1 78 ? -9.381 -0.455 24.379 1.00 94.62 78 GLU A CA 1
ATOM 560 C C . GLU A 1 78 ? -10.795 -0.890 23.956 1.00 94.62 78 GLU A C 1
ATOM 562 O O . GLU A 1 7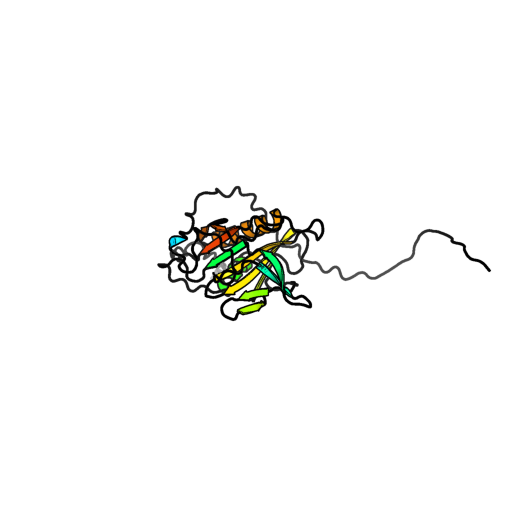8 ? -11.347 -1.828 24.529 1.00 94.62 78 GLU A O 1
ATOM 567 N N . THR A 1 79 ? -11.384 -0.219 22.962 1.00 93.75 79 THR A N 1
ATOM 568 C CA . THR A 1 79 ? -12.775 -0.428 22.540 1.00 93.75 79 THR A CA 1
ATOM 569 C C . THR A 1 79 ? -12.918 -0.973 21.120 1.00 93.75 79 THR A C 1
ATOM 571 O O . THR A 1 79 ? -14.046 -1.124 20.658 1.00 93.75 79 THR A O 1
ATOM 574 N N . GLY A 1 80 ? -11.820 -1.250 20.412 1.00 95.50 80 GLY A N 1
ATOM 575 C CA . GLY A 1 80 ? -11.867 -1.757 19.041 1.00 95.50 80 GLY A CA 1
ATOM 576 C C . GLY A 1 80 ? -10.653 -1.346 18.221 1.00 95.50 80 GLY A C 1
ATOM 577 O O . GLY A 1 80 ? -9.519 -1.533 18.653 1.00 95.50 80 GLY A O 1
ATOM 578 N N . TYR A 1 81 ? -10.901 -0.801 17.033 1.00 96.00 81 TYR A N 1
ATOM 579 C CA . TYR A 1 81 ? -9.873 -0.381 16.088 1.00 96.00 81 TYR A CA 1
ATOM 580 C C . TYR A 1 81 ? -10.166 1.034 15.593 1.00 96.00 81 TYR A C 1
ATOM 582 O O . TYR A 1 81 ? -11.322 1.409 15.412 1.00 96.00 81 TYR A O 1
ATOM 590 N N . GLU A 1 82 ? -9.115 1.826 15.402 1.00 93.06 82 GLU A N 1
ATOM 591 C CA . GLU A 1 82 ? -9.205 3.198 14.891 1.00 93.06 82 GLU A CA 1
ATOM 592 C C . GLU A 1 82 ? -8.334 3.349 13.640 1.00 93.06 82 GLU A C 1
ATOM 594 O O . GLU A 1 82 ? -7.180 2.896 13.673 1.00 93.06 82 GLU A O 1
ATOM 599 N N . PRO A 1 83 ? -8.835 3.994 12.569 1.00 90.94 83 PRO A N 1
ATOM 600 C CA . PRO A 1 83 ? -8.037 4.271 11.382 1.00 90.94 83 PRO A CA 1
ATOM 601 C C . PRO A 1 83 ? -6.917 5.256 11.730 1.00 90.94 83 PRO A C 1
ATOM 603 O O . PRO A 1 83 ? -7.095 6.186 12.521 1.00 90.94 83 PRO A O 1
ATOM 606 N N . THR A 1 84 ? -5.738 5.027 11.160 1.00 86.38 84 THR A N 1
ATOM 607 C CA . THR A 1 84 ? -4.513 5.781 11.475 1.00 86.38 84 THR A CA 1
ATOM 608 C C . THR A 1 84 ? -3.822 6.369 10.264 1.00 86.38 84 THR A C 1
ATOM 610 O O . THR A 1 84 ? -3.235 7.434 10.386 1.00 86.38 84 THR A O 1
ATOM 613 N N . ALA A 1 85 ? -3.846 5.662 9.142 1.00 87.12 85 ALA A N 1
ATOM 614 C CA . ALA A 1 85 ? -3.185 6.065 7.914 1.00 87.12 85 ALA A CA 1
ATOM 615 C C . ALA A 1 85 ? -3.920 5.426 6.733 1.00 87.12 85 ALA A C 1
ATOM 617 O O . ALA A 1 85 ? -4.481 4.340 6.902 1.00 87.12 85 ALA A O 1
ATOM 618 N N . PRO A 1 86 ? -3.926 6.056 5.557 1.00 89.69 86 PRO A N 1
ATOM 619 C CA . PRO A 1 86 ? -4.483 5.456 4.353 1.00 89.69 86 PRO A CA 1
ATOM 620 C C . PRO A 1 86 ? -3.560 4.383 3.774 1.00 89.69 86 PRO A C 1
ATOM 622 O O . PRO A 1 86 ? -2.341 4.412 3.962 1.00 89.69 86 PRO A O 1
ATOM 625 N N . ILE A 1 87 ? -4.150 3.492 2.987 1.00 94.19 87 ILE A N 1
ATOM 626 C CA . ILE A 1 87 ? -3.429 2.762 1.943 1.00 94.19 87 ILE A CA 1
ATOM 627 C C . ILE A 1 87 ? -3.241 3.693 0.741 1.00 94.19 87 ILE A C 1
ATOM 629 O O . ILE A 1 87 ? -4.130 4.479 0.416 1.00 94.19 87 ILE A O 1
ATOM 633 N N . ASN A 1 88 ? -2.074 3.637 0.098 1.00 94.62 88 ASN A N 1
ATOM 634 C CA . ASN A 1 88 ? -1.725 4.520 -1.022 1.00 94.62 88 ASN A CA 1
ATOM 635 C C . ASN A 1 88 ? -1.023 3.806 -2.189 1.00 94.62 88 ASN A C 1
ATOM 637 O O . ASN A 1 88 ? -0.746 4.436 -3.213 1.00 94.62 88 ASN A O 1
ATOM 641 N N . VAL A 1 89 ? -0.776 2.500 -2.076 1.00 96.62 89 VAL A N 1
ATOM 642 C CA . VAL A 1 89 ? -0.341 1.638 -3.180 1.00 96.62 89 VAL A CA 1
ATOM 643 C C . VAL A 1 89 ? -1.105 0.315 -3.101 1.00 96.62 89 VAL A C 1
ATOM 645 O O . VAL A 1 89 ? -1.287 -0.239 -2.021 1.00 96.62 89 VAL A O 1
ATOM 648 N N . VAL A 1 90 ? -1.561 -0.185 -4.245 1.00 95.81 90 VAL A N 1
ATOM 649 C CA . VAL A 1 90 ? -2.286 -1.450 -4.386 1.00 95.81 90 VAL A CA 1
ATOM 650 C C . VAL A 1 90 ? -1.612 -2.275 -5.468 1.00 95.81 90 VAL A C 1
ATOM 652 O O . VAL A 1 90 ? -1.395 -1.792 -6.577 1.00 95.81 90 VAL A O 1
ATOM 655 N N . VAL A 1 91 ? -1.288 -3.521 -5.155 1.00 94.62 91 VAL A N 1
ATOM 656 C CA . VAL A 1 91 ? -0.645 -4.454 -6.078 1.00 94.62 91 VAL A CA 1
ATOM 657 C C . VAL A 1 91 ? -1.594 -5.611 -6.331 1.00 94.62 91 VAL A C 1
ATOM 659 O O . VAL A 1 91 ? -2.075 -6.217 -5.382 1.00 94.62 91 VAL A O 1
ATOM 662 N N . SER A 1 92 ? -1.868 -5.943 -7.588 1.00 91.75 92 SER A N 1
ATOM 663 C CA . SER A 1 92 ? -2.655 -7.141 -7.905 1.00 91.75 92 SER A CA 1
ATOM 664 C C . SER A 1 92 ? -1.737 -8.260 -8.371 1.00 91.75 92 SER A C 1
ATOM 666 O O . SER A 1 92 ? -0.970 -8.081 -9.317 1.00 91.75 92 SER A O 1
ATOM 668 N N . LEU A 1 93 ? -1.834 -9.406 -7.702 1.00 88.75 93 LEU A N 1
ATOM 669 C CA . LEU A 1 93 ? -0.922 -10.537 -7.866 1.00 88.75 93 LEU A CA 1
ATOM 670 C C . LEU A 1 93 ? -1.175 -11.328 -9.155 1.00 88.75 93 LEU A C 1
ATOM 672 O O . LEU A 1 93 ? -0.251 -11.899 -9.714 1.00 88.75 93 LEU A O 1
ATOM 676 N N . ALA A 1 94 ? -2.405 -11.303 -9.672 1.00 79.69 94 ALA A N 1
ATOM 677 C CA . ALA A 1 94 ? -2.789 -12.050 -10.871 1.00 79.69 94 ALA A CA 1
ATOM 678 C C . ALA A 1 94 ? -2.324 -11.418 -12.202 1.00 79.69 94 ALA A C 1
ATOM 680 O O . ALA A 1 94 ? -2.552 -12.008 -13.252 1.00 79.69 94 ALA A O 1
ATOM 681 N N . GLY A 1 95 ? -1.720 -10.220 -12.178 1.00 70.12 95 GLY A N 1
ATOM 682 C CA . GLY A 1 95 ? -1.430 -9.451 -13.395 1.00 70.12 95 GLY A CA 1
ATOM 683 C C . GLY A 1 95 ? -2.685 -9.084 -14.214 1.00 70.12 95 GLY A C 1
ATOM 684 O O . GLY A 1 95 ? -3.816 -9.281 -13.758 1.00 70.12 95 GLY A O 1
ATOM 685 N N . PRO A 1 96 ? -2.515 -8.500 -15.415 1.00 67.81 96 PRO A N 1
ATOM 686 C CA . PRO A 1 96 ? -3.587 -8.381 -16.404 1.00 67.81 96 PRO A CA 1
ATOM 687 C C . PRO A 1 96 ? -4.078 -9.762 -16.863 1.00 67.81 96 PRO A C 1
ATOM 689 O O . PRO A 1 96 ? -3.312 -10.722 -16.852 1.00 67.81 96 PRO A O 1
ATOM 692 N N . ALA A 1 97 ? -5.323 -9.854 -17.346 1.00 65.44 97 ALA A N 1
ATOM 693 C CA . ALA A 1 97 ? -6.009 -11.115 -17.674 1.00 65.44 97 ALA A CA 1
ATOM 694 C C . ALA A 1 97 ? -5.274 -12.059 -18.660 1.00 65.44 97 ALA A C 1
ATOM 696 O O . ALA A 1 97 ? -5.625 -13.237 -18.745 1.00 65.44 97 ALA A O 1
ATOM 697 N N . ASP A 1 98 ? -4.260 -11.562 -19.372 1.00 62.69 98 ASP A N 1
ATOM 698 C CA . ASP A 1 98 ? -3.466 -12.291 -20.367 1.00 62.69 98 ASP A CA 1
ATOM 699 C C . ASP A 1 98 ? -2.011 -12.569 -19.929 1.00 62.69 98 ASP A C 1
ATOM 701 O O . ASP A 1 98 ? -1.197 -13.024 -20.738 1.00 62.69 98 ASP A O 1
ATOM 705 N N . VAL A 1 99 ? -1.660 -12.296 -18.669 1.00 68.81 99 VAL A N 1
ATOM 706 C CA . VAL A 1 99 ? -0.292 -12.428 -18.151 1.00 68.81 99 VAL A CA 1
ATOM 707 C C . VAL A 1 99 ? -0.261 -13.469 -17.029 1.00 68.81 99 VAL A C 1
ATOM 709 O O . VAL A 1 99 ? -0.716 -13.215 -15.921 1.00 68.81 99 VAL A O 1
ATOM 712 N N . ASP A 1 100 ? 0.287 -14.652 -17.315 1.00 69.81 100 ASP A N 1
ATOM 713 C CA . ASP A 1 100 ? 0.488 -15.709 -16.314 1.00 69.81 100 ASP A CA 1
ATOM 714 C C . ASP A 1 100 ? 1.784 -15.431 -15.540 1.00 69.81 100 ASP A C 1
ATOM 716 O O . ASP A 1 100 ? 2.880 -15.783 -15.989 1.00 69.81 100 ASP A O 1
ATOM 720 N N . VAL A 1 101 ? 1.665 -14.722 -14.416 1.00 75.06 101 VAL A N 1
ATOM 721 C CA . VAL A 1 101 ? 2.781 -14.427 -13.511 1.00 75.06 101 VAL A CA 1
ATOM 722 C C . VAL A 1 101 ? 2.481 -15.041 -12.152 1.00 75.06 101 VAL A C 1
ATOM 724 O O . VAL A 1 101 ? 1.444 -14.762 -11.556 1.00 75.06 101 VAL A O 1
ATOM 727 N N . ASP A 1 102 ? 3.396 -15.871 -11.658 1.00 78.81 102 ASP A N 1
ATOM 728 C CA . ASP A 1 102 ? 3.318 -16.419 -10.304 1.00 78.81 102 ASP A CA 1
ATOM 729 C C . ASP A 1 102 ? 3.942 -15.403 -9.343 1.00 78.81 102 ASP A C 1
ATOM 731 O O . ASP A 1 102 ? 5.165 -15.311 -9.223 1.00 78.81 102 ASP A O 1
ATOM 735 N N . VAL A 1 103 ? 3.096 -14.559 -8.753 1.00 89.19 103 VAL A N 1
ATOM 736 C CA . VAL A 1 103 ? 3.497 -13.471 -7.857 1.00 89.19 103 VAL A CA 1
ATOM 737 C C . VAL A 1 103 ? 2.724 -13.601 -6.558 1.00 89.19 103 VAL A C 1
ATOM 739 O O . VAL A 1 103 ? 1.509 -13.778 -6.551 1.00 89.19 103 VAL A O 1
ATOM 742 N N . ASP A 1 104 ? 3.436 -13.470 -5.450 1.00 93.69 104 ASP A N 1
ATOM 743 C CA . ASP A 1 104 ? 2.903 -13.504 -4.094 1.00 93.69 104 ASP A CA 1
ATOM 744 C C . ASP A 1 104 ? 3.378 -12.283 -3.287 1.00 93.69 104 ASP A C 1
ATOM 746 O O . ASP A 1 104 ? 4.162 -11.454 -3.767 1.00 93.69 104 ASP A O 1
ATOM 750 N N . LEU A 1 105 ? 2.915 -12.151 -2.039 1.00 95.94 105 LEU A N 1
ATOM 751 C CA . LEU A 1 105 ? 3.381 -11.094 -1.137 1.00 95.94 105 LEU A CA 1
ATOM 752 C C . LEU A 1 105 ? 4.909 -11.093 -0.953 1.00 95.94 105 LEU A C 1
ATOM 754 O O . LEU A 1 105 ? 5.503 -10.022 -0.813 1.00 95.94 105 LEU A O 1
ATOM 758 N N . GLU A 1 106 ? 5.555 -12.261 -0.981 1.00 96.06 106 GLU A N 1
ATOM 759 C CA . GLU A 1 106 ? 7.015 -12.382 -0.883 1.00 96.06 106 GLU A CA 1
ATOM 760 C C . GLU A 1 106 ? 7.726 -11.751 -2.087 1.00 96.06 106 GLU A C 1
ATOM 762 O O . GLU A 1 106 ? 8.720 -11.041 -1.934 1.00 96.06 106 GLU A O 1
ATOM 767 N N . THR A 1 107 ? 7.169 -11.918 -3.282 1.00 95.19 107 THR A N 1
ATOM 768 C CA . THR A 1 107 ? 7.653 -11.271 -4.504 1.00 95.19 107 THR A CA 1
ATOM 769 C C . THR A 1 107 ? 7.457 -9.753 -4.439 1.00 95.19 107 THR A C 1
ATOM 771 O O . THR A 1 107 ? 8.350 -8.988 -4.808 1.00 95.19 107 THR A O 1
ATOM 774 N N . VAL A 1 108 ? 6.317 -9.294 -3.909 1.00 96.81 108 VAL A N 1
ATOM 775 C CA . VAL A 1 108 ? 6.016 -7.864 -3.723 1.00 96.81 108 VAL A CA 1
ATOM 776 C C . VAL A 1 108 ? 6.993 -7.205 -2.752 1.00 96.81 108 VAL A C 1
ATOM 778 O O . VAL A 1 108 ? 7.514 -6.127 -3.035 1.00 96.81 108 VAL A O 1
ATOM 781 N N . ILE A 1 109 ? 7.254 -7.825 -1.600 1.00 97.38 109 ILE A N 1
ATOM 782 C CA . ILE A 1 109 ? 8.183 -7.257 -0.619 1.00 97.38 109 ILE A CA 1
ATOM 783 C C . ILE A 1 109 ? 9.646 -7.361 -1.094 1.00 97.38 109 ILE A C 1
ATOM 785 O O . ILE A 1 109 ? 10.445 -6.474 -0.787 1.00 97.38 109 ILE A O 1
ATOM 789 N N . GLY A 1 110 ? 9.970 -8.366 -1.917 1.00 96.56 110 GLY A N 1
ATOM 790 C CA . GLY A 1 110 ? 11.275 -8.535 -2.560 1.00 96.56 110 GLY A CA 1
ATOM 791 C C . GLY A 1 110 ? 11.712 -7.323 -3.390 1.00 96.56 110 GLY A C 1
ATOM 792 O O . GLY A 1 110 ? 12.886 -6.968 -3.373 1.00 96.56 110 GLY A O 1
ATOM 793 N N . VAL A 1 111 ? 10.770 -6.587 -3.998 1.00 97.25 111 VAL A N 1
ATOM 794 C CA . VAL A 1 111 ? 11.045 -5.318 -4.708 1.00 97.25 111 VAL A CA 1
ATOM 795 C C . VAL A 1 111 ? 11.738 -4.285 -3.809 1.00 97.25 111 VAL A C 1
ATOM 797 O O . VAL A 1 111 ? 12.604 -3.535 -4.267 1.00 97.25 111 VAL A O 1
ATOM 800 N N . PHE A 1 112 ? 11.377 -4.234 -2.525 1.00 97.38 112 PHE A N 1
ATOM 801 C CA . PHE A 1 112 ? 12.000 -3.327 -1.560 1.00 97.38 112 PHE A CA 1
ATOM 802 C C . PHE A 1 112 ? 13.347 -3.873 -1.070 1.00 97.38 112 PHE A C 1
ATOM 804 O O . PHE A 1 112 ? 14.298 -3.110 -0.899 1.00 97.38 112 PHE A O 1
ATOM 811 N N . GLU A 1 113 ? 13.464 -5.187 -0.879 1.00 96.50 113 GLU A N 1
ATOM 812 C CA . GLU A 1 113 ? 14.723 -5.830 -0.476 1.00 96.50 113 GLU A CA 1
ATOM 813 C C . GLU A 1 113 ? 15.811 -5.714 -1.544 1.00 96.50 113 GLU A C 1
ATOM 815 O O . GLU A 1 113 ? 16.961 -5.421 -1.215 1.00 96.50 113 GLU A O 1
ATOM 820 N N . ASP A 1 114 ? 15.449 -5.843 -2.820 1.00 95.94 114 ASP A N 1
ATOM 821 C CA . ASP A 1 114 ? 16.350 -5.622 -3.954 1.00 95.94 114 ASP A CA 1
ATOM 822 C C . ASP A 1 114 ? 16.864 -4.173 -4.000 1.00 95.94 114 ASP A C 1
ATOM 824 O O . ASP A 1 114 ? 17.978 -3.904 -4.457 1.00 95.94 114 ASP A O 1
ATOM 828 N N . ALA A 1 115 ? 16.090 -3.232 -3.449 1.00 94.81 115 ALA A N 1
ATOM 829 C CA . ALA A 1 115 ? 16.497 -1.845 -3.234 1.00 94.81 115 ALA A CA 1
ATOM 830 C C . ALA A 1 115 ? 17.338 -1.636 -1.956 1.00 94.81 115 ALA A C 1
ATOM 832 O O . ALA A 1 115 ? 17.680 -0.501 -1.614 1.00 94.81 115 ALA A O 1
ATOM 833 N N . GLY A 1 116 ? 17.675 -2.713 -1.242 1.00 94.88 116 GLY A N 1
ATOM 834 C CA . GLY A 1 116 ? 18.469 -2.707 -0.016 1.00 94.88 116 GLY A CA 1
ATOM 835 C C . GLY A 1 116 ? 17.676 -2.418 1.259 1.00 94.88 116 GLY A C 1
ATOM 836 O O . GLY A 1 116 ? 18.290 -2.122 2.286 1.00 94.88 116 GLY A O 1
ATOM 837 N N . TRP A 1 117 ? 16.341 -2.468 1.219 1.00 95.81 117 TRP A N 1
ATOM 838 C CA . TRP A 1 117 ? 15.517 -2.284 2.414 1.00 95.81 117 TRP A CA 1
ATOM 839 C C . TRP A 1 117 ? 15.559 -3.541 3.289 1.00 95.81 117 TRP A C 1
ATOM 841 O O . TRP A 1 117 ? 15.744 -4.657 2.811 1.00 95.81 117 TRP A O 1
ATOM 851 N N . THR A 1 118 ? 15.384 -3.362 4.594 1.00 94.12 118 THR A N 1
ATOM 852 C CA . THR A 1 118 ? 15.361 -4.447 5.580 1.00 94.12 118 THR A CA 1
ATOM 853 C C . THR A 1 118 ? 13.939 -4.749 6.032 1.00 94.12 118 THR A C 1
ATOM 855 O O . THR A 1 118 ? 13.156 -3.828 6.268 1.00 94.12 118 THR A O 1
ATOM 858 N N . ARG A 1 119 ? 13.626 -6.037 6.227 1.00 93.06 119 ARG A N 1
ATOM 859 C CA . ARG A 1 119 ? 12.408 -6.493 6.924 1.00 93.06 119 ARG A CA 1
ATOM 860 C C . ARG A 1 119 ? 12.565 -6.550 8.439 1.00 93.06 119 ARG A C 1
ATOM 862 O O . ARG A 1 119 ? 11.582 -6.529 9.175 1.00 93.06 119 ARG A O 1
ATOM 869 N N . GLU A 1 120 ? 13.803 -6.628 8.918 1.00 85.50 120 GLU A N 1
ATOM 870 C CA . GLU A 1 120 ? 14.106 -6.532 10.339 1.00 85.50 120 GLU A CA 1
ATOM 871 C C . GLU A 1 120 ? 14.030 -5.059 10.736 1.00 85.50 120 GLU A C 1
ATOM 873 O O . GLU A 1 120 ? 14.941 -4.280 10.447 1.00 85.50 120 GLU A O 1
ATOM 878 N N . LEU A 1 121 ? 12.921 -4.667 11.357 1.00 84.44 121 LEU A N 1
ATOM 879 C CA . LEU A 1 121 ? 12.736 -3.326 11.891 1.00 84.44 121 LEU A CA 1
ATOM 880 C C . LEU A 1 121 ? 11.869 -3.345 13.150 1.00 84.44 121 LEU A C 1
ATOM 882 O O . LEU A 1 121 ? 11.044 -4.236 13.361 1.00 84.44 121 LEU A O 1
ATOM 886 N N . GLU A 1 122 ? 12.060 -2.338 13.997 1.00 79.81 122 GLU A N 1
ATOM 887 C CA . GLU A 1 122 ? 11.164 -2.089 15.122 1.00 79.81 122 GLU A CA 1
ATOM 888 C C . GLU A 1 122 ? 9.978 -1.252 14.631 1.00 79.81 122 GLU A C 1
ATOM 890 O O . GLU A 1 122 ? 10.128 -0.079 14.284 1.00 79.81 122 GLU A O 1
ATOM 895 N N . GLU A 1 123 ? 8.802 -1.877 14.569 1.00 79.56 123 GLU A N 1
ATOM 896 C CA . GLU A 1 123 ? 7.603 -1.309 13.957 1.00 79.56 123 GLU A CA 1
ATOM 897 C C . GLU A 1 123 ? 6.412 -1.370 14.907 1.00 79.56 123 GLU A C 1
ATOM 899 O O . GLU A 1 123 ? 6.245 -2.318 15.681 1.00 79.56 123 GLU A O 1
ATOM 904 N N . TYR A 1 124 ? 5.522 -0.385 14.807 1.00 84.00 124 TYR A N 1
ATOM 905 C CA . TYR A 1 124 ? 4.247 -0.501 15.495 1.00 84.00 124 TYR A CA 1
ATOM 906 C C . TYR A 1 124 ? 3.362 -1.556 14.839 1.00 84.00 124 TYR A C 1
ATOM 908 O O . TYR A 1 124 ? 3.150 -1.533 13.633 1.00 84.00 124 TYR A O 1
ATOM 916 N N . THR A 1 125 ? 2.729 -2.386 15.664 1.00 92.00 125 THR A N 1
ATOM 917 C CA . THR A 1 125 ? 1.669 -3.299 15.234 1.00 92.00 125 THR A CA 1
ATOM 918 C C . THR A 1 125 ? 0.504 -2.527 14.616 1.00 92.00 125 THR A C 1
ATOM 920 O O . THR A 1 125 ? -0.071 -1.623 15.247 1.00 92.00 125 THR A O 1
ATOM 923 N N . ARG A 1 126 ? 0.140 -2.899 13.391 1.00 95.75 126 ARG A N 1
ATOM 924 C CA . ARG A 1 126 ? -0.989 -2.344 12.649 1.00 95.75 126 ARG A CA 1
ATOM 925 C C . ARG A 1 126 ? -1.834 -3.430 12.010 1.00 95.75 126 ARG A C 1
ATOM 927 O O . ARG A 1 126 ? -1.389 -4.562 11.849 1.00 95.75 126 ARG A O 1
ATOM 934 N N . TYR A 1 127 ? -3.065 -3.060 11.688 1.00 97.81 127 TYR A N 1
ATOM 935 C CA . TYR A 1 127 ? -4.077 -3.967 11.174 1.00 97.81 127 TYR A CA 1
ATOM 936 C C . TYR A 1 127 ? -4.756 -3.393 9.933 1.00 97.81 127 TYR A C 1
ATOM 938 O O . TYR A 1 127 ? -4.764 -2.178 9.759 1.00 97.81 127 TYR A O 1
ATOM 946 N N . ALA A 1 128 ? -5.375 -4.248 9.133 1.00 97.44 128 ALA A N 1
ATOM 947 C CA . ALA A 1 128 ? -6.285 -3.867 8.058 1.00 97.44 128 ALA A CA 1
ATOM 948 C C . ALA A 1 128 ? -7.559 -4.715 8.136 1.00 97.44 128 ALA A C 1
ATOM 950 O O . ALA A 1 128 ? -7.538 -5.795 8.727 1.00 97.44 128 ALA A O 1
ATOM 951 N N . TRP A 1 129 ? -8.668 -4.208 7.602 1.00 97.12 129 TRP A N 1
ATOM 952 C CA . TRP A 1 129 ? -9.931 -4.941 7.562 1.00 97.12 129 TRP A CA 1
ATOM 953 C C . TRP A 1 129 ? -9.925 -5.984 6.438 1.00 97.12 129 TRP A C 1
ATOM 955 O O . TRP A 1 129 ? -9.695 -5.644 5.282 1.00 97.12 129 TRP A O 1
ATOM 965 N N . ASP A 1 130 ? -10.198 -7.238 6.789 1.00 97.50 130 ASP A N 1
ATOM 966 C CA . ASP A 1 130 ? -10.445 -8.348 5.871 1.00 97.50 130 ASP A CA 1
ATOM 967 C C . ASP A 1 130 ? -11.949 -8.632 5.826 1.00 97.50 130 ASP A C 1
ATOM 969 O O . ASP A 1 130 ? -12.536 -9.150 6.785 1.00 97.50 130 ASP A O 1
ATOM 973 N N . ARG A 1 131 ? -12.563 -8.319 4.685 1.00 95.81 131 ARG A N 1
ATOM 974 C CA . ARG A 1 131 ? -13.992 -8.525 4.420 1.00 95.81 131 ARG A CA 1
ATOM 975 C C . ARG A 1 131 ? -14.404 -9.995 4.361 1.00 95.81 131 ARG A C 1
ATOM 977 O O . ARG A 1 131 ? -15.566 -10.315 4.586 1.00 95.81 131 ARG A O 1
ATOM 984 N N . THR A 1 132 ? -13.483 -10.903 4.039 1.00 96.94 132 THR A N 1
ATOM 985 C CA . THR A 1 132 ? -13.808 -12.327 3.868 1.00 96.94 132 THR A CA 1
ATOM 986 C C . THR A 1 132 ? -14.005 -13.008 5.214 1.00 96.94 132 THR A C 1
ATOM 988 O O . THR A 1 132 ? -14.877 -13.867 5.369 1.00 96.94 132 THR A O 1
ATOM 991 N N . THR A 1 133 ? -13.205 -12.604 6.203 1.00 96.25 133 THR A N 1
ATOM 992 C CA . THR A 1 133 ? -13.286 -13.114 7.572 1.00 96.25 133 THR A CA 1
ATOM 993 C C . THR A 1 133 ? -13.989 -12.160 8.534 1.00 96.25 133 THR A C 1
ATOM 995 O O . THR A 1 133 ? -14.226 -12.550 9.683 1.00 96.25 133 THR A O 1
ATOM 998 N N . GLU A 1 134 ? -14.347 -10.960 8.066 1.00 96.56 134 GLU A N 1
ATOM 999 C CA . GLU A 1 134 ? -14.935 -9.851 8.827 1.00 96.56 134 GLU A CA 1
ATOM 1000 C C . GLU A 1 134 ? -14.086 -9.501 10.063 1.00 96.56 134 GLU A C 1
ATOM 1002 O O . GLU A 1 134 ? -14.573 -9.441 11.202 1.00 96.56 134 GLU A O 1
ATOM 1007 N N . ARG A 1 135 ? -12.768 -9.355 9.866 1.00 96.88 135 ARG A N 1
ATOM 1008 C CA . ARG A 1 135 ? -11.797 -9.164 10.956 1.00 96.88 135 ARG A CA 1
ATOM 1009 C C . ARG A 1 135 ? -10.690 -8.191 10.604 1.00 96.88 135 ARG A C 1
ATOM 1011 O O . ARG A 1 135 ? -10.289 -8.049 9.462 1.00 96.88 135 ARG A O 1
ATOM 1018 N N . TYR A 1 136 ? -10.114 -7.604 11.647 1.00 97.81 136 TYR A N 1
ATOM 1019 C CA . TYR A 1 136 ? -8.861 -6.870 11.541 1.00 97.81 136 TYR A CA 1
ATOM 1020 C C . TYR A 1 136 ? -7.678 -7.841 11.569 1.00 97.81 136 TYR A C 1
ATOM 1022 O O . TYR A 1 136 ? -7.430 -8.500 12.584 1.00 97.81 136 TYR A O 1
ATOM 1030 N N . VAL A 1 137 ? -6.947 -7.916 10.462 1.00 98.06 137 VAL A N 1
ATOM 1031 C CA . VAL A 1 137 ? -5.790 -8.795 10.264 1.00 98.06 137 VAL A CA 1
ATOM 1032 C C . VAL A 1 137 ? -4.506 -8.012 10.504 1.00 98.06 137 VAL A C 1
ATOM 1034 O O . VAL A 1 137 ? -4.387 -6.851 10.118 1.00 98.06 137 VAL A O 1
ATOM 1037 N N . LEU A 1 138 ? -3.565 -8.631 11.218 1.00 97.50 138 LEU A N 1
ATOM 1038 C CA . LEU A 1 138 ? -2.248 -8.064 11.503 1.00 97.50 138 LEU A CA 1
ATOM 1039 C C . LEU A 1 138 ? -1.470 -7.848 10.196 1.00 97.50 138 LEU A C 1
ATOM 1041 O O . LEU A 1 138 ? -1.574 -8.673 9.302 1.00 97.50 138 LEU A O 1
ATOM 1045 N N . GLN A 1 139 ? -0.673 -6.779 10.111 1.00 96.19 139 GLN A N 1
ATOM 1046 C CA . GLN A 1 139 ? 0.276 -6.580 9.004 1.00 96.19 139 GLN A CA 1
ATOM 1047 C C . GLN A 1 139 ? 1.110 -7.842 8.736 1.00 96.19 139 GLN A C 1
ATOM 1049 O O . GLN A 1 139 ? 1.636 -8.454 9.669 1.00 96.19 139 GLN A O 1
ATOM 1054 N N . GLU A 1 140 ? 1.237 -8.214 7.469 1.00 97.00 140 GLU A N 1
ATOM 1055 C CA . GLU A 1 140 ? 1.828 -9.496 7.071 1.00 97.00 140 GLU A CA 1
ATOM 1056 C C . GLU A 1 140 ? 3.291 -9.347 6.663 1.00 97.00 140 GLU A C 1
ATOM 1058 O O . GLU A 1 140 ? 4.116 -10.200 6.986 1.00 97.00 140 GLU A O 1
ATOM 1063 N N . ALA A 1 141 ? 3.632 -8.219 6.037 1.00 96.38 141 ALA A N 1
ATOM 1064 C CA . ALA A 1 141 ? 5.004 -7.884 5.682 1.00 96.38 141 ALA A CA 1
ATOM 1065 C C . ALA A 1 141 ? 5.302 -6.397 5.902 1.00 96.38 141 ALA A C 1
ATOM 1067 O O . ALA A 1 141 ? 4.419 -5.538 5.841 1.00 96.38 141 ALA A O 1
ATOM 1068 N N . THR A 1 142 ? 6.575 -6.100 6.159 1.00 96.25 142 THR A N 1
ATOM 1069 C CA . THR A 1 142 ? 7.104 -4.741 6.305 1.00 96.25 142 THR A CA 1
ATOM 1070 C C . THR A 1 142 ? 8.516 -4.658 5.765 1.00 96.25 142 THR A C 1
ATOM 1072 O O . THR A 1 142 ? 9.284 -5.603 5.930 1.00 96.25 142 THR A O 1
ATOM 1075 N N . ALA A 1 143 ? 8.874 -3.509 5.200 1.00 96.06 143 ALA A N 1
ATOM 1076 C CA . ALA A 1 143 ? 10.246 -3.197 4.818 1.00 96.06 143 ALA A C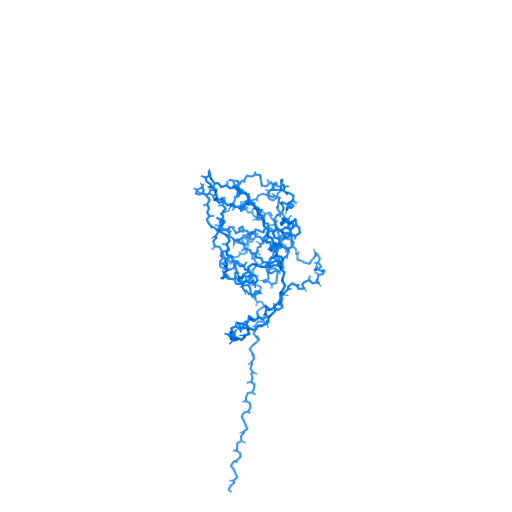A 1
ATOM 1077 C C . ALA A 1 143 ? 10.534 -1.710 5.041 1.00 96.06 143 ALA A C 1
ATOM 1079 O O . ALA A 1 143 ? 9.646 -0.872 4.890 1.00 96.06 143 ALA A O 1
ATOM 1080 N N . ALA A 1 144 ? 11.777 -1.377 5.381 1.00 94.75 144 ALA A N 1
ATOM 1081 C CA . ALA A 1 144 ? 12.228 -0.003 5.584 1.00 94.75 144 ALA A CA 1
ATOM 1082 C C . ALA A 1 144 ? 13.677 0.184 5.128 1.00 94.75 144 ALA A C 1
ATOM 1084 O O . ALA A 1 144 ? 14.462 -0.761 5.143 1.00 94.75 144 ALA A O 1
ATOM 1085 N N . GLU A 1 145 ? 14.078 1.418 4.816 1.00 92.25 145 GLU A N 1
ATOM 1086 C CA . GLU A 1 145 ? 15.472 1.723 4.444 1.00 92.25 145 GLU A CA 1
ATOM 1087 C C . GLU A 1 145 ? 16.482 1.391 5.560 1.00 92.25 145 GLU A C 1
ATOM 1089 O O . GLU A 1 145 ? 17.652 1.121 5.293 1.00 92.25 145 GLU A O 1
ATOM 1094 N N . THR A 1 146 ? 16.055 1.423 6.827 1.00 85.88 146 THR A N 1
ATOM 1095 C CA . THR A 1 146 ? 16.908 1.139 7.990 1.00 85.88 146 THR A CA 1
ATOM 1096 C C . THR A 1 146 ? 16.124 0.487 9.137 1.00 85.88 146 THR A C 1
ATOM 1098 O O . THR A 1 146 ? 14.916 0.681 9.277 1.00 85.88 146 THR A O 1
ATOM 1101 N N . TYR A 1 147 ? 16.825 -0.254 10.007 1.00 81.25 147 TYR A N 1
ATOM 1102 C CA . TYR A 1 147 ? 16.231 -0.977 11.147 1.00 81.25 147 TYR A CA 1
ATOM 1103 C C . TYR A 1 147 ? 15.503 -0.052 12.145 1.00 81.25 147 TYR A C 1
ATOM 1105 O O . TYR A 1 147 ? 14.388 -0.346 12.577 1.00 81.25 147 TYR A O 1
ATOM 1113 N N . TYR A 1 148 ? 16.121 1.078 12.516 1.00 75.50 148 TYR A N 1
ATOM 1114 C CA . TYR A 1 148 ? 15.545 2.049 13.457 1.00 75.50 148 TYR A CA 1
ATOM 1115 C C . TYR A 1 148 ? 14.927 3.241 12.729 1.00 75.50 148 TYR A C 1
ATOM 1117 O O . TYR A 1 148 ? 15.570 3.854 11.878 1.00 75.50 148 TYR A O 1
ATOM 1125 N N . GLY A 1 149 ? 13.717 3.622 13.140 1.00 64.44 149 GLY A N 1
ATOM 1126 C CA . GLY A 1 149 ? 13.031 4.810 12.639 1.00 64.44 149 GLY A CA 1
ATOM 1127 C C . GLY A 1 149 ? 13.683 6.100 13.103 1.00 64.44 149 GLY A C 1
ATOM 1128 O O . GLY A 1 149 ? 13.673 6.435 14.287 1.00 64.44 149 GLY A O 1
ATOM 1129 N N . THR A 1 150 ? 14.230 6.850 12.153 1.00 67.25 150 THR A N 1
ATOM 1130 C CA . THR A 1 150 ? 14.590 8.259 12.327 1.00 67.25 150 THR A CA 1
ATOM 1131 C C . THR A 1 150 ? 13.827 9.099 11.315 1.00 67.25 150 THR A C 1
ATOM 1133 O O . THR A 1 150 ? 13.465 8.593 10.256 1.00 67.25 150 THR A O 1
ATOM 1136 N N . SER A 1 151 ? 13.632 10.387 11.615 1.00 73.94 151 SER A N 1
ATOM 1137 C CA . SER A 1 151 ? 12.999 11.323 10.673 1.00 73.94 151 SER A CA 1
ATOM 1138 C C . SER A 1 151 ? 13.673 11.238 9.298 1.00 73.94 151 SER A C 1
ATOM 1140 O O . SER A 1 151 ? 14.898 11.330 9.208 1.00 73.94 151 SER A O 1
ATOM 1142 N N . GLY A 1 152 ? 12.874 11.082 8.253 1.00 77.00 152 GLY A N 1
ATOM 1143 C CA . GLY A 1 152 ? 13.285 10.939 6.869 1.00 77.00 152 GLY A CA 1
ATOM 1144 C C . GLY A 1 152 ? 13.325 9.503 6.342 1.00 77.00 152 GLY A C 1
ATOM 1145 O O . GLY A 1 152 ? 13.498 9.355 5.135 1.00 77.00 152 GLY A O 1
ATOM 1146 N N . ARG A 1 153 ? 13.165 8.471 7.184 1.00 88.69 153 ARG A N 1
ATOM 1147 C CA . ARG A 1 153 ? 13.210 7.061 6.756 1.00 88.69 153 ARG A CA 1
ATOM 1148 C C . ARG A 1 153 ? 11.962 6.686 5.961 1.00 88.69 153 ARG A C 1
ATOM 1150 O O . ARG A 1 153 ? 10.861 6.950 6.420 1.00 88.69 153 ARG A O 1
ATOM 1157 N N . LEU A 1 154 ? 12.116 6.033 4.817 1.00 91.75 154 LEU A N 1
ATOM 1158 C CA . LEU A 1 154 ? 10.989 5.451 4.089 1.00 91.75 154 LEU A CA 1
ATOM 1159 C C . LEU A 1 154 ? 10.701 4.029 4.562 1.00 91.75 154 LEU A C 1
ATOM 1161 O O . LEU A 1 154 ? 11.625 3.246 4.814 1.00 91.75 154 LEU A O 1
ATOM 1165 N N . HIS A 1 155 ? 9.416 3.690 4.648 1.00 94.00 155 HIS A N 1
ATOM 1166 C CA . HIS A 1 155 ? 8.993 2.326 4.928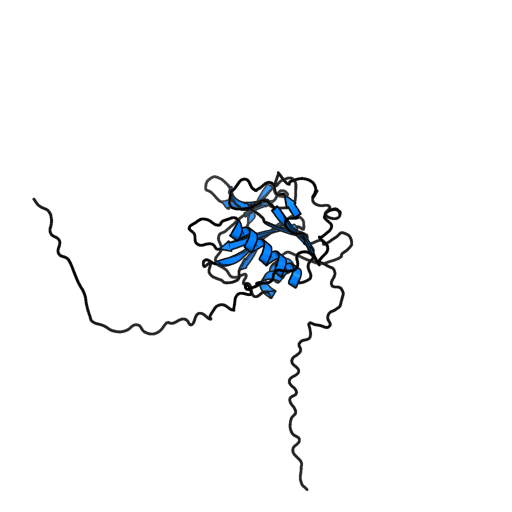 1.00 94.00 155 HIS A CA 1
ATOM 1167 C C . HIS A 1 155 ? 7.601 1.999 4.401 1.00 94.00 155 HIS A C 1
ATOM 1169 O O . HIS A 1 155 ? 6.794 2.878 4.078 1.00 94.00 155 HIS A O 1
ATOM 1175 N N . VAL A 1 156 ? 7.342 0.695 4.339 1.00 96.31 156 VAL A N 1
ATOM 1176 C CA . VAL A 1 156 ? 6.081 0.112 3.901 1.00 96.31 156 VAL A CA 1
ATOM 1177 C C . VAL A 1 156 ? 5.537 -0.905 4.893 1.00 96.31 156 VAL A C 1
ATOM 1179 O O . VAL A 1 156 ? 6.292 -1.603 5.579 1.00 96.31 156 VAL A O 1
ATOM 1182 N N . ARG A 1 157 ? 4.209 -1.017 4.925 1.00 96.81 157 ARG A N 1
ATOM 1183 C CA . ARG A 1 157 ? 3.478 -2.121 5.557 1.00 96.81 157 ARG A CA 1
ATOM 1184 C C . ARG A 1 157 ? 2.483 -2.708 4.564 1.00 96.81 157 ARG A C 1
ATOM 1186 O O . ARG A 1 157 ? 1.834 -1.946 3.847 1.00 96.81 157 ARG A O 1
ATOM 1193 N N . CYS A 1 158 ? 2.365 -4.031 4.553 1.00 98.00 158 CYS A N 1
ATOM 1194 C CA . CYS A 1 158 ? 1.598 -4.772 3.559 1.00 98.00 158 CYS A CA 1
ATOM 1195 C C . CYS A 1 158 ? 0.561 -5.701 4.206 1.00 98.00 158 CYS A C 1
ATOM 1197 O O . CYS A 1 158 ? 0.810 -6.291 5.264 1.00 98.00 158 CYS A O 1
ATOM 1199 N N . TRP A 1 159 ? -0.565 -5.861 3.513 1.00 98.25 159 TRP A N 1
ATOM 1200 C CA . TRP A 1 159 ? -1.635 -6.820 3.799 1.00 98.25 159 TRP A CA 1
ATOM 1201 C C . TRP A 1 159 ? -2.085 -7.466 2.492 1.00 98.25 159 TRP A C 1
ATOM 1203 O O . TRP A 1 159 ? -2.278 -6.737 1.518 1.00 98.25 159 TRP A O 1
ATOM 1213 N N . GLU A 1 160 ? -2.259 -8.785 2.461 1.00 97.44 160 GLU A N 1
ATOM 1214 C CA . GLU A 1 160 ? -2.719 -9.516 1.278 1.00 97.44 160 GLU A CA 1
ATOM 1215 C C . GLU A 1 160 ? -4.145 -10.036 1.483 1.00 97.44 160 GLU A C 1
ATOM 1217 O O . GLU A 1 160 ? -4.406 -10.840 2.375 1.00 97.44 160 GLU A O 1
ATOM 1222 N N . PHE A 1 161 ? -5.073 -9.623 0.619 1.00 96.19 161 PHE A N 1
ATOM 1223 C CA . PHE A 1 161 ? -6.449 -10.111 0.620 1.00 96.19 161 PHE A CA 1
ATOM 1224 C C . PHE A 1 161 ? -6.885 -10.475 -0.794 1.00 96.19 161 PHE A C 1
ATOM 1226 O O . PHE A 1 161 ? -6.768 -9.676 -1.717 1.00 96.19 161 PHE A O 1
ATOM 1233 N N . GLU A 1 162 ? -7.405 -11.693 -0.965 1.00 93.62 162 GLU A N 1
ATOM 1234 C CA . GLU A 1 162 ? -8.034 -12.159 -2.212 1.00 93.62 162 GLU A CA 1
ATOM 1235 C C . GLU A 1 162 ? -7.182 -11.909 -3.482 1.00 93.62 162 GLU A C 1
ATOM 1237 O O . GLU A 1 162 ? -7.714 -11.584 -4.543 1.00 93.62 162 GLU A O 1
ATOM 1242 N N . GLY A 1 163 ? -5.854 -12.060 -3.388 1.00 91.94 163 GLY A N 1
ATOM 1243 C CA . GLY A 1 163 ? -4.931 -11.839 -4.512 1.00 91.94 163 GLY A CA 1
ATOM 1244 C C . GLY A 1 163 ? -4.539 -10.373 -4.752 1.00 91.94 163 GLY A C 1
ATOM 1245 O O . GLY A 1 163 ? -3.984 -10.047 -5.804 1.00 91.94 163 GLY A O 1
ATOM 1246 N N . VAL A 1 164 ? -4.820 -9.484 -3.798 1.00 94.12 164 VAL A N 1
ATOM 1247 C CA . VAL A 1 164 ? -4.460 -8.063 -3.828 1.00 94.12 164 VAL A CA 1
ATOM 1248 C C . VAL A 1 164 ? -3.642 -7.709 -2.590 1.00 94.12 164 VAL A C 1
ATOM 1250 O O . VAL A 1 164 ? -4.064 -7.953 -1.463 1.00 94.12 164 VAL A O 1
ATOM 1253 N N . VAL A 1 165 ? -2.486 -7.078 -2.787 1.00 97.56 165 VAL A N 1
ATOM 1254 C CA . VAL A 1 165 ? -1.667 -6.528 -1.706 1.00 97.56 165 VAL A CA 1
ATOM 1255 C C . VAL A 1 165 ? -1.954 -5.040 -1.552 1.00 97.56 165 VAL A C 1
ATOM 1257 O O . VAL A 1 165 ? -1.701 -4.238 -2.451 1.00 97.56 165 VAL A O 1
ATOM 1260 N N . SER A 1 166 ? -2.454 -4.660 -0.383 1.00 97.62 166 SER A N 1
ATOM 1261 C CA . SER A 1 166 ? -2.611 -3.267 0.028 1.00 97.62 166 SER A CA 1
ATOM 1262 C C . SER A 1 166 ? -1.352 -2.808 0.754 1.00 97.62 166 SER A C 1
ATOM 1264 O O . SER A 1 166 ? -0.933 -3.436 1.726 1.00 97.62 166 SER A O 1
ATOM 1266 N N . ILE A 1 167 ? -0.751 -1.710 0.298 1.00 97.88 167 ILE A N 1
ATOM 1267 C CA . ILE A 1 167 ? 0.490 -1.167 0.845 1.00 97.88 167 ILE A CA 1
ATOM 1268 C C . ILE A 1 167 ? 0.251 0.242 1.385 1.00 97.88 167 ILE A C 1
ATOM 1270 O O . ILE A 1 167 ? -0.211 1.150 0.687 1.00 97.88 167 ILE A O 1
ATOM 1274 N N . GLN A 1 168 ? 0.636 0.431 2.641 1.00 95.06 168 GLN A N 1
ATOM 1275 C CA . GLN A 1 168 ? 0.841 1.748 3.221 1.00 95.06 168 GLN A CA 1
ATOM 1276 C C . GLN A 1 168 ? 2.316 2.104 3.055 1.00 95.06 168 GLN A C 1
ATOM 1278 O O . GLN A 1 168 ? 3.172 1.437 3.626 1.00 95.06 168 GLN A O 1
ATOM 1283 N N . ALA A 1 169 ? 2.612 3.133 2.264 1.00 94.62 169 ALA A N 1
ATOM 1284 C CA . ALA A 1 169 ? 3.958 3.644 2.034 1.00 94.62 169 ALA A CA 1
ATOM 1285 C C . ALA A 1 169 ? 4.067 5.075 2.559 1.00 94.62 169 ALA A C 1
ATOM 1287 O O . ALA A 1 169 ? 3.254 5.931 2.214 1.00 94.62 169 ALA A O 1
ATOM 1288 N N . HIS A 1 170 ? 5.069 5.371 3.377 1.00 91.12 170 HIS A N 1
ATOM 1289 C CA . HIS A 1 170 ? 5.269 6.729 3.888 1.00 91.12 170 HIS A CA 1
ATOM 1290 C C . HIS A 1 170 ? 6.716 6.970 4.286 1.00 91.12 170 HIS A C 1
ATOM 1292 O O . HIS A 1 170 ? 7.525 6.047 4.399 1.00 91.12 170 HIS A O 1
ATOM 1298 N N . GLN A 1 171 ? 7.018 8.245 4.489 1.00 89.12 171 GLN A N 1
ATOM 1299 C CA . GLN A 1 171 ? 8.245 8.694 5.111 1.00 89.12 171 GLN A CA 1
ATOM 1300 C C . GLN A 1 171 ? 7.995 8.982 6.597 1.00 89.12 171 GLN A C 1
ATOM 1302 O O . GLN A 1 171 ? 7.087 9.734 6.961 1.00 89.12 171 GLN A O 1
ATOM 1307 N N . ASP A 1 172 ? 8.807 8.405 7.472 1.00 81.56 172 ASP A N 1
ATOM 1308 C CA . ASP A 1 172 ? 8.831 8.733 8.888 1.00 81.56 172 ASP A CA 1
ATOM 1309 C C . ASP A 1 172 ? 9.148 10.227 9.048 1.00 81.56 172 ASP A C 1
ATOM 1311 O O . ASP A 1 172 ? 10.296 10.635 8.921 1.00 81.56 172 ASP A O 1
ATOM 1315 N N . ASP A 1 173 ? 8.162 11.071 9.334 1.00 68.19 173 ASP A N 1
ATOM 1316 C CA . ASP A 1 173 ? 8.417 12.457 9.712 1.00 68.19 173 ASP A CA 1
ATOM 1317 C C . ASP A 1 173 ? 8.758 12.540 11.199 1.00 68.19 173 ASP A C 1
ATOM 1319 O O . ASP A 1 173 ? 8.406 11.678 12.013 1.00 68.19 173 ASP A O 1
ATOM 1323 N N . ALA A 1 174 ? 9.444 13.616 11.586 1.00 56.41 174 ALA A N 1
ATOM 1324 C CA . ALA A 1 174 ? 9.581 13.932 12.999 1.00 56.41 174 ALA A CA 1
ATOM 1325 C C . ALA A 1 174 ? 8.181 13.985 13.626 1.00 56.41 174 ALA A C 1
ATOM 1327 O O . ALA A 1 174 ? 7.273 14.576 13.055 1.00 56.41 174 ALA A O 1
ATOM 1328 N N . ALA A 1 175 ? 8.015 13.457 14.844 1.00 50.34 175 ALA A N 1
ATOM 1329 C CA . ALA A 1 175 ? 6.718 13.391 15.532 1.00 50.34 175 ALA A CA 1
ATOM 1330 C C . ALA A 1 175 ? 5.985 14.749 15.683 1.00 50.34 175 ALA A C 1
ATOM 1332 O O . ALA A 1 175 ? 4.861 14.790 16.190 1.00 50.34 175 ALA A O 1
ATOM 1333 N N . ARG A 1 176 ? 6.631 15.872 15.325 1.00 41.84 176 ARG A N 1
ATOM 1334 C CA . ARG A 1 176 ? 6.053 17.215 15.250 1.00 41.84 176 ARG A CA 1
ATOM 1335 C C . ARG A 1 176 ? 6.684 18.027 14.103 1.00 41.84 176 ARG A C 1
ATOM 1337 O O . ARG A 1 176 ? 7.906 18.193 14.124 1.00 41.84 176 ARG A O 1
ATOM 1344 N N . PRO A 1 177 ? 5.876 18.671 13.238 1.00 50.91 177 PRO A N 1
ATOM 1345 C CA . PRO A 1 177 ? 4.428 18.472 13.080 1.00 50.91 177 PRO A CA 1
ATOM 1346 C C . PRO A 1 177 ? 4.116 17.064 12.536 1.00 50.91 177 PRO A C 1
ATOM 1348 O O . PRO A 1 177 ? 4.998 16.430 11.980 1.00 50.91 177 PRO A O 1
ATOM 1351 N N . PHE A 1 178 ? 2.898 16.568 12.789 1.00 53.06 178 PHE A N 1
ATOM 1352 C CA . PHE A 1 178 ? 2.397 15.256 12.339 1.00 53.06 178 PHE A CA 1
ATOM 1353 C C . PHE A 1 178 ? 2.720 14.983 10.860 1.00 53.06 178 PHE A C 1
ATOM 1355 O O . PHE A 1 178 ? 2.810 15.949 10.105 1.00 53.06 178 PHE A O 1
ATOM 1362 N N . HIS A 1 179 ? 2.838 13.706 10.466 1.00 54.34 179 HIS A N 1
ATOM 1363 C CA . HIS A 1 179 ? 3.015 13.303 9.063 1.00 54.34 179 HIS A CA 1
ATOM 1364 C C . HIS A 1 179 ? 2.033 14.079 8.180 1.00 54.34 179 HIS A C 1
ATOM 1366 O O . HIS A 1 179 ? 0.828 14.075 8.432 1.00 54.34 179 HIS A O 1
ATOM 1372 N N . VAL A 1 180 ? 2.561 14.824 7.217 1.00 62.81 180 VAL A N 1
ATOM 1373 C CA . VAL A 1 180 ? 1.760 15.631 6.288 1.00 62.81 180 VAL A CA 1
ATOM 1374 C C . VAL A 1 180 ? 1.579 14.878 4.970 1.00 62.81 180 VAL A C 1
ATOM 1376 O O . VAL A 1 180 ? 2.286 13.905 4.721 1.00 62.81 180 VAL A O 1
ATOM 1379 N N . ILE A 1 181 ? 0.681 15.362 4.101 1.00 60.56 181 ILE A N 1
ATOM 1380 C CA . ILE A 1 181 ? 0.418 14.824 2.743 1.00 60.56 181 ILE A CA 1
ATOM 1381 C C . ILE A 1 181 ? 1.706 14.454 2.001 1.00 60.56 181 ILE A C 1
ATOM 1383 O O . ILE A 1 181 ? 1.776 13.413 1.355 1.00 60.56 181 ILE A O 1
ATOM 1387 N N . GLU A 1 182 ? 2.742 15.282 2.141 1.00 74.31 182 GLU A N 1
ATOM 1388 C CA . GLU A 1 182 ? 4.036 15.090 1.488 1.00 74.31 182 GLU A CA 1
ATOM 1389 C C . GLU A 1 182 ? 4.731 13.777 1.884 1.00 74.31 182 GLU A C 1
ATOM 1391 O O . GLU A 1 182 ? 5.361 13.160 1.033 1.00 74.31 182 GLU A O 1
ATOM 1396 N N . SER A 1 183 ? 4.577 13.293 3.121 1.00 82.94 183 SER A N 1
ATOM 1397 C CA . SER A 1 183 ? 5.185 12.029 3.564 1.00 82.94 183 SER A CA 1
ATOM 1398 C C . SER A 1 183 ? 4.567 10.816 2.867 1.00 82.94 183 SER A C 1
ATOM 1400 O O . SER A 1 183 ? 5.290 9.927 2.405 1.00 82.94 183 SER A O 1
ATOM 1402 N N . TYR A 1 184 ? 3.240 10.786 2.743 1.00 86.75 184 TYR A N 1
ATOM 1403 C CA . TYR A 1 184 ? 2.538 9.701 2.059 1.00 86.75 184 TYR A CA 1
ATOM 1404 C C . TYR A 1 184 ? 2.713 9.780 0.546 1.00 86.75 184 TYR A C 1
ATOM 1406 O O . TYR A 1 184 ? 2.919 8.753 -0.097 1.00 86.75 184 TYR A O 1
ATOM 1414 N N . ASP A 1 185 ? 2.682 10.983 -0.028 1.00 87.19 185 ASP A N 1
ATOM 1415 C CA . ASP A 1 185 ? 2.948 11.179 -1.452 1.00 87.19 185 ASP A CA 1
ATOM 1416 C C . ASP A 1 185 ? 4.388 10.771 -1.800 1.00 87.19 185 ASP A C 1
ATOM 1418 O O . ASP A 1 185 ? 4.616 10.025 -2.753 1.00 87.19 185 ASP A O 1
ATOM 1422 N N . ARG A 1 186 ? 5.366 11.147 -0.965 1.00 88.44 186 ARG A N 1
ATOM 1423 C CA . ARG A 1 186 ? 6.762 10.736 -1.139 1.00 88.44 186 ARG A CA 1
ATOM 1424 C C . ARG A 1 186 ? 6.935 9.226 -1.012 1.00 88.44 186 ARG A C 1
ATOM 1426 O O . ARG A 1 186 ? 7.613 8.632 -1.850 1.00 88.44 186 ARG A O 1
ATOM 1433 N N . GLY A 1 187 ? 6.323 8.610 -0.000 1.00 92.06 187 GLY A N 1
ATOM 1434 C CA . GLY A 1 187 ? 6.326 7.158 0.181 1.00 92.06 187 GLY A CA 1
ATOM 1435 C C . GLY A 1 187 ? 5.759 6.425 -1.034 1.00 92.06 187 GLY A C 1
ATOM 1436 O O . GLY A 1 187 ? 6.420 5.539 -1.576 1.00 92.06 187 GLY A O 1
ATOM 1437 N N . ARG A 1 188 ? 4.584 6.856 -1.514 1.00 93.75 188 ARG A N 1
ATOM 1438 C CA . ARG A 1 188 ? 3.941 6.340 -2.732 1.00 93.75 188 ARG A CA 1
ATOM 1439 C C . ARG A 1 188 ? 4.866 6.462 -3.939 1.00 93.75 188 ARG A C 1
ATOM 1441 O O . ARG A 1 188 ? 5.162 5.458 -4.575 1.00 93.75 188 ARG A O 1
ATOM 1448 N N . GLN A 1 189 ? 5.384 7.657 -4.224 1.00 93.50 189 GLN A N 1
ATOM 1449 C CA . GLN A 1 189 ? 6.261 7.897 -5.377 1.00 93.50 189 GLN A CA 1
ATOM 1450 C C . GLN A 1 189 ? 7.520 7.026 -5.360 1.00 93.50 189 GLN A C 1
ATOM 1452 O O . GLN A 1 189 ? 7.942 6.539 -6.411 1.00 93.50 189 GLN A O 1
ATOM 1457 N N . VAL A 1 190 ? 8.127 6.819 -4.186 1.00 94.88 190 VAL A N 1
ATOM 1458 C CA . VAL A 1 190 ? 9.294 5.938 -4.064 1.00 94.88 190 VAL A CA 1
ATOM 1459 C C . VAL A 1 190 ? 8.902 4.486 -4.312 1.00 94.88 190 VAL A C 1
ATOM 1461 O O . VAL A 1 190 ? 9.553 3.839 -5.126 1.00 94.88 190 VAL A O 1
ATOM 1464 N N . ALA A 1 191 ? 7.829 3.989 -3.690 1.00 96.69 191 ALA A N 1
ATOM 1465 C CA . ALA A 1 191 ? 7.351 2.627 -3.927 1.00 96.69 191 ALA A CA 1
ATOM 1466 C C . ALA A 1 191 ? 7.065 2.385 -5.418 1.00 96.69 191 ALA A C 1
ATOM 1468 O O . ALA A 1 191 ? 7.564 1.427 -6.001 1.00 96.69 191 ALA A O 1
ATOM 1469 N N . GLU A 1 192 ? 6.351 3.301 -6.075 1.00 95.69 192 GLU A N 1
ATOM 1470 C CA . GLU A 1 192 ? 6.104 3.223 -7.514 1.00 95.69 192 GLU A CA 1
ATOM 1471 C C . GLU A 1 192 ? 7.392 3.179 -8.348 1.00 95.69 192 GLU A C 1
ATOM 1473 O O . GLU A 1 192 ? 7.456 2.477 -9.355 1.00 95.69 192 GLU A O 1
ATOM 1478 N N . ALA A 1 193 ? 8.405 3.971 -7.985 1.00 95.19 193 ALA A N 1
ATOM 1479 C CA . ALA A 1 193 ? 9.682 3.979 -8.690 1.00 95.19 193 ALA A CA 1
ATOM 1480 C C . ALA A 1 193 ? 10.423 2.645 -8.526 1.00 95.19 193 ALA A C 1
ATOM 1482 O O . ALA A 1 193 ? 11.003 2.163 -9.496 1.00 95.19 193 ALA A O 1
ATOM 1483 N N . LEU A 1 194 ? 10.364 2.033 -7.339 1.00 95.94 194 LEU A N 1
ATOM 1484 C CA . LEU A 1 194 ? 10.950 0.715 -7.084 1.00 95.94 194 LEU A CA 1
ATOM 1485 C C . LEU A 1 194 ? 10.252 -0.386 -7.890 1.00 95.94 194 LEU A C 1
ATOM 1487 O O . LEU A 1 194 ? 10.933 -1.209 -8.501 1.00 95.94 194 LEU A O 1
ATOM 1491 N N . PHE A 1 195 ? 8.919 -0.366 -7.971 1.00 95.69 195 PHE A N 1
ATOM 1492 C CA . PHE A 1 195 ? 8.171 -1.303 -8.815 1.00 95.69 195 PHE A CA 1
ATOM 1493 C C . PHE A 1 195 ? 8.519 -1.139 -10.299 1.00 95.69 195 PHE A C 1
ATOM 1495 O O . PHE A 1 195 ? 8.878 -2.123 -10.948 1.00 95.69 195 PHE A O 1
ATOM 1502 N N . ARG A 1 196 ? 8.528 0.095 -10.827 1.00 93.94 196 ARG A N 1
ATOM 1503 C CA . ARG A 1 196 ? 8.945 0.355 -12.221 1.00 93.94 196 ARG A CA 1
ATOM 1504 C C . ARG A 1 196 ? 10.379 -0.094 -12.493 1.00 93.94 196 ARG A C 1
ATOM 1506 O O . ARG A 1 196 ? 10.647 -0.697 -13.525 1.00 93.94 196 ARG A O 1
ATOM 1513 N N . ALA A 1 197 ? 11.306 0.157 -11.566 1.00 92.50 197 ALA A N 1
ATOM 1514 C CA . ALA A 1 197 ? 12.699 -0.281 -11.694 1.00 92.50 197 ALA A CA 1
ATOM 1515 C C . ALA A 1 197 ? 12.844 -1.814 -11.740 1.00 92.50 197 ALA A C 1
ATOM 1517 O O . ALA A 1 197 ? 13.822 -2.323 -12.287 1.00 92.50 197 ALA A O 1
ATOM 1518 N N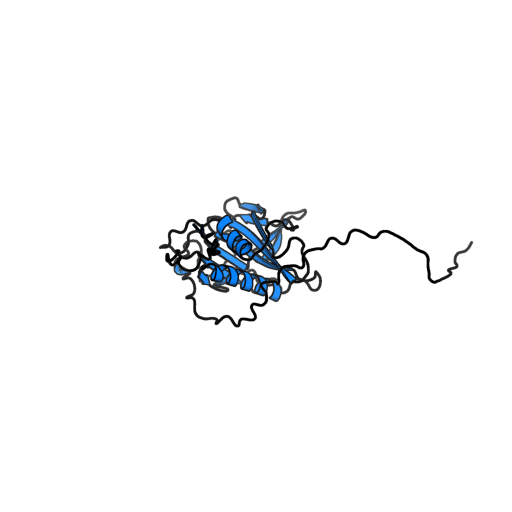 . ASN A 1 198 ? 11.859 -2.538 -11.206 1.00 92.06 198 ASN A N 1
ATOM 1519 C CA . ASN A 1 198 ? 11.760 -3.991 -11.279 1.00 92.06 198 ASN A CA 1
ATOM 1520 C C . ASN A 1 198 ? 10.916 -4.486 -12.466 1.00 92.06 198 ASN A C 1
ATOM 1522 O O . ASN A 1 198 ? 10.632 -5.676 -12.548 1.00 92.06 198 ASN A O 1
ATOM 1526 N N . GLY A 1 199 ? 10.537 -3.599 -13.390 1.00 90.25 199 GLY A N 1
ATOM 1527 C CA . GLY A 1 199 ? 9.802 -3.932 -14.612 1.00 90.25 199 GLY A CA 1
ATOM 1528 C C . GLY A 1 199 ? 8.281 -3.959 -14.464 1.00 90.25 199 GLY A C 1
ATOM 1529 O O . GLY A 1 199 ? 7.593 -4.253 -15.434 1.00 90.25 199 GLY A O 1
ATOM 1530 N N . TRP A 1 200 ? 7.732 -3.639 -13.291 1.00 91.44 200 TRP A N 1
ATOM 1531 C CA . TRP A 1 200 ? 6.291 -3.696 -13.048 1.00 91.44 200 TRP A CA 1
ATOM 1532 C C . TRP A 1 200 ? 5.591 -2.475 -13.645 1.00 91.44 200 TRP A C 1
ATOM 1534 O O . TRP A 1 200 ? 6.114 -1.356 -13.618 1.00 91.44 200 TRP A O 1
ATOM 1544 N N . ALA A 1 201 ? 4.369 -2.675 -14.129 1.00 89.94 201 ALA A N 1
ATOM 1545 C CA . ALA A 1 201 ? 3.540 -1.595 -14.637 1.00 89.94 201 ALA A CA 1
ATOM 1546 C C . ALA A 1 201 ? 2.879 -0.845 -13.475 1.00 89.94 201 ALA A C 1
ATOM 1548 O O . ALA A 1 201 ? 2.432 -1.456 -12.503 1.00 89.94 201 ALA A O 1
ATOM 1549 N N . VAL A 1 202 ? 2.802 0.486 -13.575 1.00 91.12 202 VAL A N 1
ATOM 1550 C CA . VAL A 1 202 ? 2.277 1.333 -12.495 1.00 91.12 202 VAL A CA 1
ATOM 1551 C C . VAL A 1 202 ? 1.366 2.435 -13.032 1.00 91.12 202 VAL A C 1
ATOM 1553 O O . VAL A 1 202 ? 1.837 3.370 -13.681 1.00 91.12 202 VAL A O 1
ATOM 1556 N N . SER A 1 203 ? 0.090 2.395 -12.644 1.00 90.44 203 SER A N 1
ATOM 1557 C CA . SER A 1 203 ? -0.873 3.490 -12.810 1.00 90.44 203 SER A CA 1
ATOM 1558 C C . SER A 1 203 ? -0.885 4.363 -11.560 1.00 90.44 203 SER A C 1
ATOM 1560 O O . SER A 1 203 ? -1.293 3.927 -10.483 1.00 90.44 203 SER A O 1
ATOM 1562 N N . ARG A 1 204 ? -0.425 5.609 -11.691 1.00 90.75 204 ARG A N 1
ATOM 1563 C CA . ARG A 1 204 ? -0.323 6.556 -10.569 1.00 90.75 204 ARG A CA 1
ATOM 1564 C C . ARG A 1 204 ? -1.687 7.062 -10.127 1.00 90.75 204 ARG A C 1
ATOM 1566 O O . ARG A 1 204 ? -2.467 7.454 -10.989 1.00 90.75 204 ARG A O 1
ATOM 1573 N N . ALA A 1 205 ? -1.914 7.130 -8.810 1.00 85.62 205 ALA A N 1
ATOM 1574 C CA . ALA A 1 205 ? -3.099 7.751 -8.201 1.00 85.62 205 ALA A CA 1
ATOM 1575 C C . ALA A 1 205 ? -4.409 7.360 -8.918 1.00 85.62 205 ALA A C 1
ATOM 1577 O O . ALA A 1 205 ? -5.264 8.196 -9.205 1.00 85.62 205 ALA A O 1
ATOM 1578 N N . ALA A 1 206 ? -4.507 6.084 -9.288 1.00 87.81 206 ALA A N 1
ATOM 1579 C CA . ALA A 1 206 ? -5.455 5.602 -10.279 1.00 87.81 206 ALA A CA 1
ATOM 1580 C C . ALA A 1 206 ? -6.815 5.237 -9.679 1.00 87.81 206 ALA A C 1
ATOM 1582 O O . ALA A 1 206 ? -7.796 5.145 -10.412 1.00 87.81 206 ALA A O 1
ATOM 1583 N N . ILE A 1 207 ? -6.867 5.034 -8.361 1.00 90.31 207 ILE A N 1
ATOM 1584 C CA . ILE A 1 207 ? -8.094 4.706 -7.636 1.00 90.31 207 ILE A CA 1
ATOM 1585 C C . ILE A 1 207 ? -8.339 5.715 -6.525 1.00 90.31 207 ILE A C 1
ATOM 1587 O O . ILE A 1 207 ? -7.410 6.092 -5.810 1.00 90.31 207 ILE A O 1
ATOM 1591 N N . ASP A 1 208 ? -9.595 6.129 -6.387 1.00 91.94 208 ASP A N 1
ATOM 1592 C CA . ASP A 1 208 ? -10.077 6.959 -5.287 1.00 91.94 208 ASP A CA 1
ATOM 1593 C C . ASP A 1 208 ? -10.591 6.040 -4.173 1.00 91.94 208 ASP A C 1
ATOM 1595 O O . ASP A 1 208 ? -11.562 5.303 -4.358 1.00 91.94 208 ASP A O 1
ATOM 1599 N N . LEU A 1 209 ? -9.920 6.053 -3.022 1.00 90.19 209 LEU A N 1
ATOM 1600 C CA . LEU A 1 209 ? -10.303 5.257 -1.856 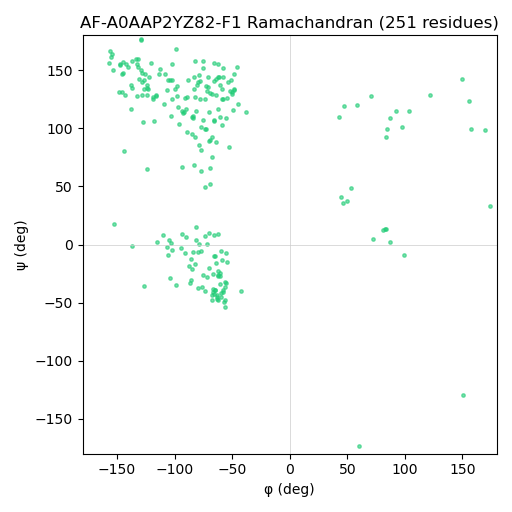1.00 90.19 209 LEU A CA 1
ATOM 1601 C C . LEU A 1 209 ? -11.261 6.011 -0.924 1.00 90.19 209 LEU A C 1
ATOM 1603 O O . LEU A 1 209 ? -11.524 5.530 0.179 1.00 90.19 209 LEU A O 1
ATOM 1607 N N . ASP A 1 210 ? -11.744 7.197 -1.313 1.00 87.75 210 ASP A N 1
ATOM 1608 C CA . ASP A 1 210 ? -12.642 8.066 -0.539 1.00 87.75 210 ASP A CA 1
ATOM 1609 C C . ASP A 1 210 ? -12.187 8.221 0.922 1.00 87.75 210 ASP A C 1
AT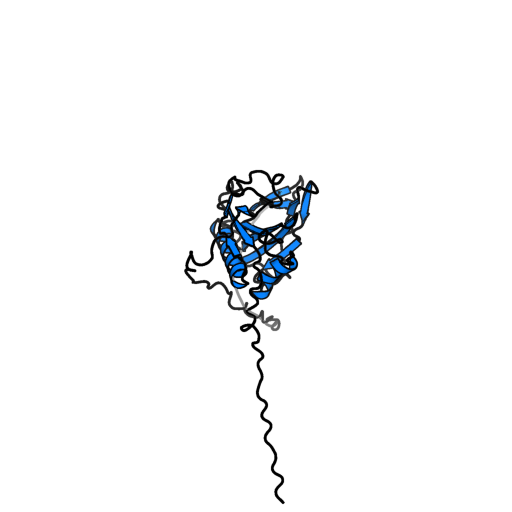OM 1611 O O . ASP A 1 210 ? -12.973 8.223 1.869 1.00 87.75 210 ASP A O 1
ATOM 1615 N N . ASN A 1 211 ? -10.872 8.254 1.135 1.00 79.38 211 ASN A N 1
ATOM 1616 C CA . ASN A 1 211 ? -10.298 8.290 2.472 1.00 79.38 211 ASN A CA 1
ATOM 1617 C C . ASN A 1 211 ? -9.721 9.668 2.829 1.00 79.38 211 ASN A C 1
ATOM 1619 O O . ASN A 1 211 ? -9.370 9.869 3.989 1.00 79.38 211 ASN A O 1
ATOM 1623 N N . ALA A 1 212 ? -9.751 10.647 1.912 1.00 74.50 212 ALA A N 1
ATOM 1624 C CA . ALA A 1 212 ? -9.206 12.014 2.031 1.00 74.50 212 ALA A CA 1
ATOM 1625 C C . ALA A 1 212 ? -9.820 12.903 3.140 1.00 74.50 212 ALA A C 1
ATOM 1627 O O . ALA A 1 212 ? -9.579 14.110 3.201 1.00 74.50 212 ALA A O 1
ATOM 1628 N N . ALA A 1 213 ? -10.646 12.342 4.026 1.00 65.00 213 ALA A N 1
ATOM 1629 C CA . ALA A 1 213 ? -11.270 13.059 5.132 1.00 65.00 213 ALA A CA 1
ATOM 1630 C C . ALA A 1 213 ? -10.253 13.598 6.160 1.00 65.00 213 ALA A C 1
ATOM 1632 O O . ALA A 1 213 ? -10.607 14.463 6.966 1.00 65.00 213 ALA A O 1
ATOM 1633 N N . GLN A 1 214 ? -9.007 13.108 6.144 1.00 63.34 214 GLN A N 1
ATOM 1634 C CA . GLN A 1 214 ? -7.915 13.612 6.975 1.00 63.34 214 GLN A CA 1
ATOM 1635 C C . GLN A 1 214 ? -6.915 14.438 6.144 1.00 63.34 214 GLN A C 1
ATOM 1637 O O . GLN A 1 214 ? -6.653 14.120 4.988 1.00 63.34 214 GLN A O 1
ATOM 1642 N N . PRO A 1 215 ? -6.370 15.539 6.702 1.00 58.19 215 PRO A N 1
ATOM 1643 C CA . PRO A 1 215 ? -5.566 16.515 5.960 1.00 58.19 215 PRO A CA 1
ATOM 1644 C C . PRO A 1 215 ? -4.158 16.020 5.607 1.00 58.19 215 PRO A C 1
ATOM 1646 O O . PRO A 1 215 ? -3.335 16.820 5.171 1.00 58.19 215 PRO A O 1
ATOM 1649 N N . ASP A 1 216 ? -3.848 14.754 5.861 1.00 65.62 216 ASP A N 1
ATOM 1650 C CA . ASP A 1 216 ? -2.541 14.137 5.690 1.00 65.62 216 ASP A CA 1
ATOM 1651 C C . ASP A 1 216 ? -2.458 13.221 4.463 1.00 65.62 216 ASP A C 1
ATOM 1653 O O . ASP A 1 216 ? -1.395 12.667 4.228 1.00 65.62 216 ASP A O 1
ATOM 1657 N N . HIS A 1 217 ? -3.495 13.110 3.621 1.00 70.69 217 HIS A N 1
ATOM 1658 C CA . HIS A 1 217 ? -3.395 12.436 2.316 1.00 70.69 217 HIS A CA 1
ATOM 1659 C C . HIS A 1 217 ? -4.434 12.915 1.284 1.00 70.69 217 HIS A C 1
ATOM 1661 O O . HIS A 1 217 ? -5.445 13.517 1.636 1.00 70.69 217 HIS A O 1
ATOM 1667 N N . ASP A 1 218 ? -4.180 12.655 -0.007 1.00 79.94 218 ASP A N 1
ATOM 1668 C CA . ASP A 1 218 ? -5.071 13.019 -1.131 1.00 79.94 218 ASP A CA 1
ATOM 1669 C C . ASP A 1 218 ? -6.218 12.017 -1.355 1.00 79.94 218 ASP A C 1
ATOM 1671 O O . ASP A 1 218 ? -7.207 12.331 -2.010 1.00 79.94 218 ASP A O 1
ATOM 1675 N N . GLY A 1 219 ? -6.068 10.831 -0.773 1.00 86.19 219 GLY A N 1
ATOM 1676 C CA . GLY A 1 219 ? -6.996 9.715 -0.805 1.00 86.19 219 GLY A CA 1
ATOM 1677 C C . GLY A 1 219 ? -6.963 8.844 -2.056 1.00 86.19 219 GLY A C 1
ATOM 1678 O O . GLY A 1 219 ? -7.824 7.982 -2.234 1.00 86.19 219 GLY A O 1
ATOM 1679 N N . TYR A 1 220 ? -5.933 9.026 -2.881 1.00 90.75 220 TYR A N 1
ATOM 1680 C CA . TYR A 1 220 ? -5.703 8.223 -4.069 1.00 90.75 220 TYR A CA 1
ATOM 1681 C C . TYR A 1 220 ? -4.606 7.188 -3.836 1.00 90.75 220 TYR A C 1
ATOM 1683 O O . TYR A 1 220 ? -3.562 7.479 -3.240 1.00 90.75 220 TYR A O 1
ATOM 1691 N N . ALA A 1 221 ? -4.796 5.996 -4.393 1.00 93.06 221 ALA A N 1
ATOM 1692 C CA . ALA A 1 221 ? -3.771 4.963 -4.416 1.00 93.06 221 ALA A CA 1
ATOM 1693 C C . ALA A 1 221 ? -3.292 4.670 -5.840 1.00 93.06 221 ALA A C 1
ATOM 1695 O O . ALA A 1 221 ? -4.047 4.751 -6.811 1.00 93.06 221 ALA A O 1
ATOM 1696 N N . SER A 1 222 ? -2.011 4.337 -5.962 1.00 94.50 222 SER A N 1
ATOM 1697 C CA . SER A 1 222 ? -1.438 3.848 -7.218 1.00 94.50 222 SER A CA 1
ATOM 1698 C C . SER A 1 222 ? -1.697 2.352 -7.366 1.00 94.50 222 SER A C 1
ATOM 1700 O O . SER A 1 222 ? -1.670 1.627 -6.374 1.00 94.50 222 SER A O 1
ATOM 1702 N N . VAL A 1 223 ? -1.933 1.891 -8.593 1.00 93.50 223 VAL A N 1
ATOM 1703 C CA . VAL A 1 223 ? -2.141 0.472 -8.914 1.00 93.50 223 VAL A CA 1
ATOM 1704 C C . VAL A 1 223 ? -0.908 -0.072 -9.617 1.00 93.50 223 VAL A C 1
ATOM 1706 O O . VAL A 1 223 ? -0.386 0.556 -10.538 1.00 93.50 223 VAL A O 1
ATOM 1709 N N . VAL A 1 224 ? -0.450 -1.236 -9.172 1.00 92.75 224 VAL A N 1
ATOM 1710 C CA . VAL A 1 224 ? 0.758 -1.906 -9.642 1.00 92.75 224 VAL A CA 1
ATOM 1711 C C . VAL A 1 224 ? 0.402 -3.305 -10.144 1.00 92.75 224 VAL A C 1
ATOM 1713 O O . VAL A 1 224 ? -0.295 -4.053 -9.451 1.00 92.75 224 VAL A O 1
ATOM 1716 N N . TRP A 1 225 ? 0.916 -3.672 -11.320 1.00 90.25 225 TRP A N 1
ATOM 1717 C CA . TRP A 1 225 ? 0.811 -5.030 -11.853 1.00 90.25 225 TRP A CA 1
ATOM 1718 C C . TRP A 1 225 ? 2.158 -5.615 -12.240 1.00 90.25 225 TRP A C 1
ATOM 1720 O O . TRP A 1 225 ? 2.994 -4.904 -12.810 1.00 90.25 225 TRP A O 1
ATOM 1730 N N . PRO A 1 226 ? 2.356 -6.918 -11.982 1.00 87.88 226 PRO A N 1
ATOM 1731 C CA . PRO A 1 226 ? 3.460 -7.623 -12.586 1.00 87.88 226 PRO A CA 1
ATOM 1732 C C . PRO A 1 226 ? 3.269 -7.649 -14.103 1.00 87.88 226 PRO A C 1
ATOM 1734 O O . PRO A 1 226 ? 2.154 -7.757 -14.620 1.00 87.88 226 PRO A O 1
ATOM 1737 N N . THR A 1 227 ? 4.374 -7.514 -14.814 1.00 83.44 227 THR A N 1
ATOM 1738 C CA . THR A 1 227 ? 4.446 -7.662 -16.266 1.00 83.44 227 THR A CA 1
ATOM 1739 C C . THR A 1 227 ? 5.031 -9.035 -16.580 1.00 83.44 227 THR A C 1
ATOM 1741 O O . THR A 1 227 ? 5.721 -9.629 -15.748 1.00 83.44 227 THR A O 1
ATOM 1744 N N . ALA A 1 228 ? 4.735 -9.574 -17.765 1.00 70.19 228 ALA A N 1
ATOM 1745 C CA . ALA A 1 228 ? 5.450 -10.756 -18.227 1.00 70.19 228 ALA A CA 1
ATOM 1746 C C . ALA A 1 228 ? 6.937 -10.411 -18.344 1.00 70.19 228 ALA A C 1
ATOM 1748 O O . ALA A 1 228 ? 7.298 -9.349 -18.850 1.00 70.19 228 ALA A O 1
ATOM 1749 N N . ASP A 1 229 ? 7.794 -11.325 -17.899 1.00 62.19 229 ASP A N 1
ATOM 1750 C CA . ASP A 1 229 ? 9.219 -11.235 -18.177 1.00 62.19 229 ASP A CA 1
ATOM 1751 C C . ASP A 1 229 ? 9.391 -11.404 -19.698 1.00 62.19 229 ASP A C 1
ATOM 1753 O O . ASP A 1 229 ? 9.204 -12.500 -20.233 1.00 62.19 229 ASP A O 1
ATOM 1757 N N . ASP A 1 230 ? 9.713 -10.327 -20.419 1.00 48.72 230 ASP A N 1
ATOM 1758 C CA . ASP A 1 230 ? 9.879 -10.330 -21.885 1.00 48.72 230 ASP A CA 1
ATOM 1759 C C . ASP A 1 230 ? 11.084 -11.182 -22.355 1.00 48.72 230 ASP A C 1
ATOM 1761 O O . ASP A 1 230 ? 11.454 -11.188 -23.531 1.00 48.72 230 ASP A O 1
ATOM 1765 N N . GLY A 1 231 ? 11.722 -11.928 -21.449 1.00 41.38 231 GLY A N 1
ATOM 1766 C CA . GLY A 1 231 ? 12.792 -12.871 -21.751 1.00 41.38 231 GLY A CA 1
ATOM 1767 C C . GLY A 1 231 ? 14.122 -12.217 -22.123 1.00 41.38 231 GLY A C 1
ATOM 1768 O O . GLY A 1 231 ? 15.073 -12.940 -22.428 1.00 41.38 231 GLY A O 1
ATOM 1769 N N . ASP A 1 232 ? 14.242 -10.888 -22.062 1.00 39.47 232 ASP A N 1
ATOM 1770 C CA . ASP A 1 232 ? 15.498 -10.184 -22.336 1.00 39.47 232 ASP A CA 1
ATOM 1771 C C . ASP A 1 232 ? 16.397 -10.158 -21.087 1.00 39.47 232 ASP A C 1
ATOM 1773 O O . ASP A 1 232 ? 16.632 -9.143 -20.431 1.00 39.47 232 ASP A O 1
ATOM 1777 N N . THR A 1 233 ? 16.889 -11.340 -20.714 1.00 43.25 233 THR A N 1
ATOM 1778 C CA . THR A 1 233 ? 17.792 -11.545 -19.570 1.00 43.25 233 THR A CA 1
ATOM 1779 C C . THR A 1 233 ? 19.263 -11.239 -19.886 1.00 43.25 233 THR A C 1
ATOM 1781 O O . THR A 1 233 ? 20.145 -11.567 -19.088 1.00 43.25 233 THR A O 1
ATOM 1784 N N . ASP A 1 234 ? 19.572 -10.546 -20.986 1.00 38.56 234 ASP A N 1
ATOM 1785 C CA . ASP A 1 234 ? 20.964 -10.324 -21.407 1.00 38.56 234 ASP A CA 1
ATOM 1786 C C . ASP A 1 234 ? 21.701 -9.210 -20.626 1.00 38.56 234 ASP A C 1
ATOM 1788 O O . ASP A 1 234 ? 22.892 -8.975 -20.833 1.00 38.56 234 ASP A O 1
ATOM 1792 N N . ALA A 1 235 ? 21.048 -8.555 -19.656 1.00 42.81 235 ALA A N 1
ATOM 1793 C CA . ALA A 1 235 ? 21.668 -7.499 -18.842 1.00 42.81 235 ALA A CA 1
ATOM 1794 C C . ALA A 1 235 ? 22.027 -7.899 -17.395 1.00 42.81 235 ALA A C 1
ATOM 1796 O O . ALA A 1 235 ? 22.708 -7.132 -16.712 1.00 42.81 235 ALA A O 1
ATOM 1797 N N . ARG A 1 236 ? 21.618 -9.079 -16.898 1.00 45.06 236 ARG A N 1
ATOM 1798 C CA . ARG A 1 236 ? 21.824 -9.457 -15.477 1.00 45.06 236 ARG A CA 1
ATOM 1799 C C . ARG A 1 236 ? 22.968 -10.441 -15.207 1.00 45.06 236 ARG A C 1
ATOM 1801 O O . ARG A 1 236 ? 23.244 -10.732 -14.046 1.00 45.06 236 ARG A O 1
ATOM 1808 N N . SER A 1 237 ? 23.728 -10.875 -16.217 1.00 38.38 237 SER A N 1
ATOM 1809 C CA . SER A 1 237 ? 24.956 -11.658 -15.989 1.00 38.38 237 SER A CA 1
ATOM 1810 C C . SER A 1 237 ? 26.208 -10.777 -15.939 1.00 38.38 237 SER A C 1
ATOM 1812 O O . SER A 1 237 ? 27.111 -10.851 -16.770 1.00 38.38 237 SER A O 1
ATOM 1814 N N . GLY A 1 238 ? 26.292 -9.945 -14.903 1.00 35.69 238 GLY A N 1
ATOM 1815 C CA . GLY A 1 238 ? 27.544 -9.329 -14.466 1.00 35.69 238 GLY A CA 1
ATOM 1816 C C . GLY A 1 238 ? 28.454 -10.340 -13.763 1.00 35.69 238 GLY A C 1
ATOM 1817 O O . GLY A 1 238 ? 28.924 -10.079 -12.657 1.00 35.69 238 GLY A O 1
ATOM 1818 N N . THR A 1 239 ? 28.694 -11.516 -14.356 1.00 36.84 239 THR A N 1
ATOM 1819 C CA . THR A 1 239 ? 29.750 -12.417 -13.883 1.00 36.84 239 THR A CA 1
ATOM 1820 C C . THR A 1 239 ? 31.094 -11.748 -14.105 1.00 36.84 239 THR A C 1
ATOM 1822 O O . THR A 1 239 ? 31.610 -11.644 -15.215 1.00 36.84 239 THR A O 1
ATOM 1825 N N . ASN A 1 240 ? 31.664 -11.299 -12.997 1.00 39.16 240 ASN A N 1
ATOM 1826 C CA . ASN A 1 240 ? 33.020 -10.811 -12.874 1.00 39.16 240 ASN A CA 1
ATOM 1827 C C . ASN A 1 240 ? 33.991 -11.992 -13.087 1.00 39.16 240 ASN A C 1
ATOM 1829 O O . ASN A 1 240 ? 34.544 -12.543 -12.135 1.00 39.16 240 ASN A O 1
ATOM 1833 N N . THR A 1 241 ? 34.178 -12.441 -14.333 1.00 38.94 241 THR A N 1
ATOM 1834 C CA . THR A 1 241 ? 35.292 -13.330 -14.688 1.00 38.94 241 THR A CA 1
ATOM 1835 C C . THR A 1 241 ? 36.579 -12.527 -14.616 1.00 38.94 241 THR A C 1
ATOM 1837 O O . THR A 1 241 ? 37.038 -11.923 -15.582 1.00 38.94 241 THR A O 1
ATOM 1840 N N . ARG A 1 242 ? 37.156 -12.524 -13.418 1.00 37.00 242 ARG A N 1
ATOM 1841 C CA . ARG A 1 242 ? 38.549 -12.185 -13.173 1.00 37.00 242 ARG A CA 1
ATOM 1842 C C . ARG A 1 242 ? 39.410 -13.179 -13.951 1.00 37.00 242 ARG A C 1
ATOM 1844 O O . ARG A 1 242 ? 39.450 -14.364 -13.633 1.00 37.00 242 ARG A O 1
ATOM 1851 N N . THR A 1 243 ? 40.066 -12.693 -14.994 1.00 39.97 243 THR A N 1
ATOM 1852 C CA . THR A 1 243 ? 41.089 -13.420 -15.744 1.00 39.97 243 THR A CA 1
ATOM 1853 C C . THR A 1 243 ? 42.303 -13.615 -14.834 1.00 39.97 243 THR A C 1
ATOM 1855 O O . THR A 1 243 ? 43.163 -12.742 -14.743 1.00 39.97 243 THR A O 1
ATOM 1858 N N . ASP A 1 244 ? 42.372 -14.742 -14.126 1.00 38.62 244 ASP A N 1
ATOM 1859 C CA . ASP A 1 244 ? 43.623 -15.207 -13.521 1.00 38.62 244 ASP A CA 1
ATOM 1860 C C . ASP A 1 244 ? 44.470 -15.854 -14.621 1.00 38.62 244 ASP A C 1
ATOM 1862 O O . ASP A 1 244 ? 44.436 -17.059 -14.873 1.00 38.62 244 ASP A O 1
ATOM 1866 N N . THR A 1 245 ? 45.231 -15.014 -15.317 1.00 40.75 245 THR A N 1
ATOM 1867 C CA . THR A 1 245 ? 46.339 -15.459 -16.157 1.00 40.75 245 THR A CA 1
ATOM 1868 C C . THR A 1 245 ? 47.479 -15.886 -15.233 1.00 40.75 245 THR A C 1
ATOM 1870 O O . THR A 1 245 ? 48.219 -15.050 -14.715 1.00 40.75 245 THR A O 1
ATOM 1873 N N . ALA A 1 246 ? 47.625 -17.190 -14.999 1.00 40.19 246 ALA A N 1
ATOM 1874 C CA . ALA A 1 246 ? 48.840 -17.741 -14.410 1.00 40.19 246 ALA A CA 1
ATOM 1875 C C . ALA A 1 246 ? 49.993 -17.626 -15.430 1.00 40.19 246 ALA A C 1
ATOM 1877 O O . ALA A 1 246 ? 49.807 -18.020 -16.583 1.00 40.19 246 ALA A O 1
ATOM 1878 N N . PRO A 1 247 ? 51.177 -17.105 -15.061 1.00 44.78 247 PRO A N 1
ATOM 1879 C CA . PRO A 1 247 ? 52.329 -17.154 -15.949 1.00 44.78 247 PRO A CA 1
ATOM 1880 C C . PRO A 1 247 ? 52.891 -18.582 -16.011 1.00 44.78 247 PRO A C 1
ATOM 1882 O O . PRO A 1 247 ? 53.222 -19.178 -14.983 1.00 44.78 247 PRO A O 1
ATOM 1885 N N . GLU A 1 248 ? 53.007 -19.115 -17.230 1.00 38.66 248 GLU A N 1
ATOM 1886 C CA . GLU A 1 248 ? 53.809 -20.299 -17.545 1.00 38.66 248 GLU A CA 1
ATOM 1887 C C . GLU A 1 248 ? 55.255 -20.092 -17.072 1.00 38.66 248 GLU A C 1
ATOM 1889 O O . GLU A 1 248 ? 55.913 -19.113 -17.427 1.00 38.66 248 GLU A O 1
ATOM 1894 N N . LEU A 1 249 ? 55.762 -21.034 -16.275 1.00 40.78 249 LEU A N 1
ATOM 1895 C CA . LEU A 1 249 ? 57.190 -21.170 -16.017 1.00 40.78 249 LEU A CA 1
ATOM 1896 C C . LEU A 1 249 ? 57.808 -21.982 -17.158 1.00 40.78 249 LEU A C 1
ATOM 1898 O O . LEU A 1 249 ? 57.570 -23.185 -17.272 1.00 40.78 249 LEU A O 1
ATOM 1902 N N . GLU A 1 250 ? 58.614 -21.314 -17.984 1.00 43.78 250 GLU A N 1
ATOM 1903 C CA . GLU A 1 250 ? 59.514 -21.951 -18.943 1.00 43.78 250 GLU A CA 1
ATOM 1904 C C . GLU A 1 250 ? 60.484 -22.898 -18.220 1.00 43.78 250 GLU A C 1
ATOM 1906 O O . GLU A 1 250 ? 61.232 -22.505 -17.321 1.00 43.78 250 GLU A O 1
ATOM 1911 N N . VAL A 1 251 ? 60.507 -24.156 -18.660 1.00 49.44 251 VAL A N 1
ATOM 1912 C CA . VAL A 1 251 ? 61.602 -25.086 -18.382 1.00 49.44 251 VAL A CA 1
ATOM 1913 C C . VAL A 1 251 ? 62.691 -24.822 -19.421 1.00 49.44 251 VAL A C 1
ATOM 1915 O O . VAL A 1 251 ? 62.519 -25.126 -20.600 1.00 49.44 251 VAL A O 1
ATOM 1918 N N . ILE A 1 252 ? 63.804 -24.235 -18.983 1.00 47.97 252 ILE A N 1
ATOM 1919 C CA . ILE A 1 252 ? 65.034 -24.096 -19.778 1.00 47.97 252 ILE A CA 1
ATOM 1920 C C . ILE A 1 252 ? 65.802 -25.440 -19.717 1.00 47.97 252 ILE A C 1
ATOM 1922 O O . ILE A 1 252 ? 65.840 -26.035 -18.637 1.00 47.97 252 ILE A O 1
ATOM 1926 N N . PRO A 1 253 ? 66.357 -25.931 -20.848 1.00 61.94 253 PRO A N 1
ATOM 1927 C CA . PRO A 1 253 ? 66.935 -27.276 -21.009 1.00 61.94 253 PRO A CA 1
ATOM 1928 C C . PRO A 1 253 ? 68.171 -27.593 -20.158 1.00 61.94 253 PRO A C 1
ATOM 1930 O O . PRO A 1 253 ? 68.946 -26.663 -19.839 1.00 61.94 253 PRO A O 1
#

InterPro domains:
  IPR006311 Twin-arginine translocation pathway, signal sequence [PS51318] (1-33)
  IPR019546 Twin-arginine translocation pathway, signal sequence, bacterial/archaeal [TIGR01409] (4-28)

Radius of gyration: 25.45 Å; Cα contacts (8 Å, |Δi|>4): 420; chains: 1; bounding box: 84×56×84 Å

Sequence (253 aa):
MTGRRSFLGTLAAAGVATATGLVVVPSPPESPATVSGTTDESTDPPVDLADASWFDATQPITDEDATPIARYQYKATETGYEPTAPINVVVSLAGPADVDVDVDLETVIGVFEDAGWTRELEEYTRYAWDRTTERYVLQEATAAETYYGTSGRLHVRCWEFEGVVSIQAHQDDAARPFHVIESYDRGRQVAEALFRANGWAVSRAAIDLDNAAQPDHDGYASVVWPTADDGDTDARSGTNTRTDTAPELEVIP